Protein AF-A0A7V3MK13-F1 (afdb_monomer_lite)

Sequence (175 aa):
MDERTREELIAENARLRAESVELKEKIGALEAEVEMLRSMLSGGGNGSSAAPLIKPNRRQRREAERRERKKRNQSFGRKRDIPTEEVRHVLERCPDCGRRLSGGWEHSRRQVIEIPRTPARIIEHVLIARRCGVCQKVSPAALYCTSDGRVVCTGQGRTVCTTHGRPMCTTRGRV

Foldseek 3Di:
DDDDDPVNVVVVVVVVVVVVVVVVVVVVVVVVVVVVVCVVVVPPQDQPPDDPPDDRDDDDDDPVVVVPPDDDPDDPDDDDDDDPDDDDDDDQADPVPRHGDDDDDCPDDDDDDDDDPDDDDDDDDDWDWDADPPPRDIDIDDDFDDDPNDGFDDDDPDGDDDDDDDDDDDDDDDD

pLDDT: mean 76.32, std 20.1, range [33.56, 97.12]

Structure (mmCIF, N/CA/C/O backbone):
data_AF-A0A7V3MK13-F1
#
_entry.id   AF-A0A7V3MK13-F1
#
loop_
_atom_site.group_PDB
_atom_site.id
_atom_site.type_symbol
_atom_site.label_atom_id
_atom_site.label_alt_id
_atom_site.label_comp_id
_atom_site.label_asym_id
_atom_site.label_entity_id
_atom_site.label_seq_id
_atom_site.pdbx_PDB_ins_code
_atom_site.Cartn_x
_atom_site.Cartn_y
_atom_site.Cartn_z
_atom_site.occupancy
_atom_site.B_iso_or_equiv
_atom_site.auth_seq_id
_atom_site.auth_comp_id
_atom_site.auth_asym_id
_atom_site.auth_atom_id
_atom_site.pdbx_PDB_model_num
ATOM 1 N N . MET A 1 1 ? -53.036 -29.423 55.725 1.00 46.03 1 MET A N 1
ATOM 2 C CA . MET A 1 1 ? -51.963 -28.548 56.229 1.00 46.03 1 MET A CA 1
ATOM 3 C C . MET A 1 1 ? -51.510 -29.197 57.511 1.00 46.03 1 MET A C 1
ATOM 5 O O . MET A 1 1 ? -52.253 -29.130 58.478 1.00 46.03 1 MET A O 1
ATOM 9 N N . ASP A 1 2 ? -50.417 -29.952 57.473 1.00 58.41 2 ASP A N 1
ATOM 10 C CA . ASP A 1 2 ? -49.980 -30.713 58.642 1.00 58.41 2 ASP A CA 1
ATOM 11 C C . ASP A 1 2 ? -49.573 -29.749 59.759 1.00 58.41 2 ASP A C 1
ATOM 13 O O . ASP A 1 2 ? -48.723 -28.871 59.577 1.00 58.41 2 ASP A O 1
ATOM 17 N N . GLU A 1 3 ? -50.253 -29.871 60.894 1.00 74.62 3 GLU A N 1
ATOM 18 C CA . GLU A 1 3 ? -50.083 -29.006 62.054 1.00 74.62 3 GLU A CA 1
ATOM 19 C C . GLU A 1 3 ? -48.856 -29.493 62.828 1.00 74.62 3 GLU A C 1
ATOM 21 O O . GLU A 1 3 ? -48.926 -30.394 63.661 1.00 74.62 3 GLU A O 1
ATOM 26 N N . ARG A 1 4 ? -47.693 -28.951 62.453 1.00 77.94 4 ARG A N 1
ATOM 27 C CA . ARG A 1 4 ? -46.401 -29.286 63.062 1.00 77.94 4 ARG A CA 1
ATOM 28 C C . ARG A 1 4 ? -46.446 -29.075 64.567 1.00 77.94 4 ARG A C 1
ATOM 30 O O . ARG A 1 4 ? -46.903 -28.034 65.048 1.00 77.94 4 ARG A O 1
ATOM 37 N N . THR A 1 5 ? -45.912 -30.037 65.308 1.00 87.31 5 THR A N 1
ATOM 38 C CA . THR A 1 5 ? -45.854 -29.933 66.764 1.00 87.31 5 THR A CA 1
ATOM 39 C C . THR A 1 5 ? -44.914 -28.797 67.180 1.00 87.31 5 THR A C 1
ATOM 41 O O . THR A 1 5 ? -43.984 -28.409 66.467 1.00 87.31 5 THR A O 1
ATOM 44 N N . ARG A 1 6 ? -45.142 -28.224 68.367 1.00 86.31 6 ARG A N 1
ATOM 45 C CA . ARG A 1 6 ? -44.303 -27.138 68.905 1.00 86.31 6 ARG A CA 1
ATOM 46 C C . ARG A 1 6 ? -42.822 -27.534 68.973 1.00 86.31 6 ARG A C 1
ATOM 48 O O . ARG A 1 6 ? -41.957 -26.688 68.765 1.00 86.31 6 ARG A O 1
ATOM 55 N N . GLU A 1 7 ? -42.541 -28.802 69.247 1.00 86.00 7 GLU A N 1
ATOM 56 C CA . GLU A 1 7 ? -41.186 -29.355 69.318 1.00 86.00 7 GLU A CA 1
ATOM 57 C C . GLU A 1 7 ? -40.533 -29.448 67.934 1.00 86.00 7 GLU A C 1
ATOM 59 O O . GLU A 1 7 ? -39.388 -29.024 67.772 1.00 86.00 7 GLU A O 1
ATOM 64 N N . GLU A 1 8 ? -41.275 -29.879 66.910 1.00 87.06 8 GLU A N 1
ATOM 65 C CA . GLU A 1 8 ? -40.817 -29.867 65.514 1.00 87.06 8 GLU A CA 1
ATOM 66 C C . GLU A 1 8 ? -40.497 -28.450 65.029 1.00 87.06 8 GLU A C 1
ATOM 68 O O . GLU A 1 8 ? -39.481 -28.232 64.370 1.00 87.06 8 GLU A O 1
ATOM 73 N N . LEU A 1 9 ? -41.319 -27.461 65.398 1.00 86.38 9 LEU A N 1
ATOM 74 C CA . LEU A 1 9 ? -41.071 -26.054 65.068 1.00 86.38 9 LEU A CA 1
ATOM 75 C C . LEU A 1 9 ? -39.816 -25.502 65.759 1.00 86.38 9 LEU A C 1
ATOM 77 O O . LEU A 1 9 ? -39.119 -24.663 65.183 1.00 86.38 9 LEU A O 1
ATOM 81 N N . ILE A 1 10 ? -39.510 -25.952 66.978 1.00 91.88 10 ILE A N 1
ATOM 82 C CA . ILE A 1 10 ? -38.289 -25.565 67.700 1.00 91.88 10 ILE A CA 1
ATOM 83 C C . ILE A 1 10 ? -37.058 -26.213 67.054 1.00 91.88 10 ILE A C 1
A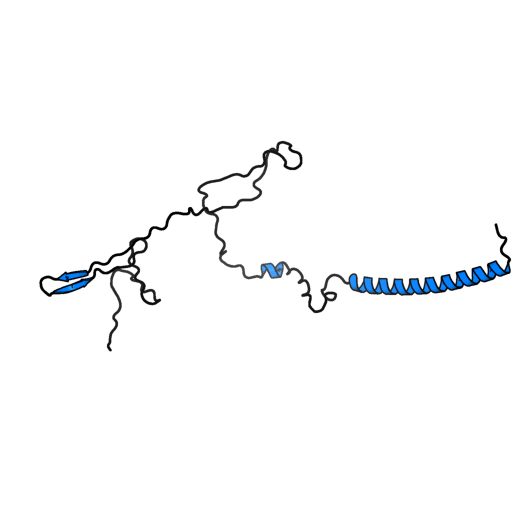TOM 85 O O . ILE A 1 10 ? -36.062 -25.522 66.834 1.00 91.88 10 ILE A O 1
ATOM 89 N N . ALA A 1 11 ? -37.134 -27.498 66.699 1.00 90.81 11 ALA A N 1
ATOM 90 C CA . ALA A 1 11 ? -36.054 -28.212 66.019 1.00 90.81 11 ALA A CA 1
ATOM 91 C C . ALA A 1 11 ? -35.752 -27.615 64.632 1.00 90.81 11 ALA A C 1
ATOM 93 O O . ALA A 1 11 ? -34.593 -27.392 64.282 1.00 90.81 11 ALA A O 1
ATOM 94 N N . GLU A 1 12 ? -36.793 -27.273 63.872 1.00 90.81 12 GLU A N 1
ATOM 95 C CA . GLU A 1 12 ? -36.682 -26.598 62.579 1.00 90.81 12 GLU A CA 1
ATOM 96 C C . GLU A 1 12 ? -36.048 -25.206 62.721 1.00 90.81 12 GLU A C 1
ATOM 98 O O . GLU A 1 12 ? -35.114 -24.870 61.997 1.00 90.81 12 GLU A O 1
ATOM 103 N N . ASN A 1 13 ? -36.487 -24.410 63.704 1.00 92.50 13 ASN A N 1
ATOM 104 C CA . ASN A 1 13 ? -35.884 -23.104 63.977 1.00 92.50 13 ASN A CA 1
ATOM 105 C C . ASN A 1 13 ? -34.411 -23.213 64.383 1.00 92.50 13 ASN A C 1
ATOM 107 O O . ASN A 1 13 ? -33.610 -22.364 63.994 1.00 92.50 13 ASN A O 1
ATOM 111 N N . ALA A 1 14 ? -34.037 -24.234 65.156 1.00 93.56 14 ALA A N 1
ATOM 112 C CA . ALA A 1 14 ? -32.644 -24.471 65.520 1.00 93.56 14 ALA A CA 1
ATOM 113 C C . ALA A 1 14 ? -31.793 -24.804 64.284 1.00 93.56 14 ALA A C 1
ATOM 115 O O . ALA A 1 14 ? -30.716 -24.229 64.117 1.00 93.56 14 ALA A O 1
ATOM 116 N N . ARG A 1 15 ? -32.306 -25.650 63.378 1.00 93.31 15 ARG A N 1
ATOM 117 C CA . ARG A 1 15 ? -31.641 -25.992 62.112 1.00 93.31 15 ARG A CA 1
ATOM 118 C C . ARG A 1 15 ? -31.475 -24.775 61.204 1.00 93.31 15 ARG A C 1
ATOM 120 O O . ARG A 1 15 ? -30.363 -24.487 60.776 1.00 93.31 15 ARG A O 1
ATOM 127 N N . LEU A 1 16 ? -32.553 -24.024 60.973 1.00 93.75 16 LEU A N 1
ATOM 128 C CA . LEU A 1 16 ? -32.535 -22.824 60.130 1.00 93.75 16 LEU A CA 1
ATOM 129 C C . LEU A 1 16 ? -31.598 -21.744 60.680 1.00 93.75 16 LEU A C 1
ATOM 131 O O . LEU A 1 16 ? -30.949 -21.029 59.916 1.00 93.75 16 LEU A O 1
ATOM 135 N N . ARG A 1 17 ? -31.495 -21.620 62.009 1.00 94.56 17 ARG A N 1
ATOM 136 C CA . ARG A 1 17 ? -30.537 -20.708 62.646 1.00 94.56 17 ARG A CA 1
ATOM 137 C C . ARG A 1 17 ? -29.099 -21.170 62.447 1.00 94.56 17 ARG A C 1
ATOM 139 O O . ARG A 1 17 ? -28.270 -20.326 62.133 1.00 94.56 17 ARG A O 1
ATOM 146 N N . ALA A 1 18 ? -28.813 -22.464 62.588 1.00 94.12 18 ALA A N 1
ATOM 147 C CA . ALA A 1 18 ? -27.478 -23.009 62.340 1.00 94.12 18 ALA A CA 1
ATOM 148 C C . ALA A 1 18 ? -27.041 -22.796 60.879 1.00 94.12 18 ALA A C 1
ATOM 150 O O . ALA A 1 18 ? -25.963 -22.261 60.632 1.00 94.12 18 ALA A O 1
ATOM 151 N N . GLU A 1 19 ? -27.921 -23.092 59.922 1.00 93.50 19 GLU A N 1
ATOM 152 C CA . GLU A 1 19 ? -27.681 -22.857 58.493 1.00 93.50 19 GLU A CA 1
ATOM 153 C C . GLU A 1 19 ? -27.498 -21.363 58.180 1.00 93.50 19 GLU A C 1
ATOM 155 O O . GLU A 1 19 ? -26.615 -20.973 57.417 1.00 93.50 19 GLU A O 1
ATOM 160 N N . SER A 1 20 ? -28.271 -20.494 58.838 1.00 94.62 20 SER A N 1
ATOM 161 C CA . SER A 1 20 ? -28.113 -19.042 58.706 1.00 94.62 20 SER A CA 1
ATOM 162 C C . SER A 1 20 ? -26.765 -18.535 59.222 1.00 94.62 20 SER A C 1
ATOM 164 O O . SER A 1 20 ? -26.275 -17.532 58.705 1.00 94.62 20 SER A O 1
ATOM 166 N N . VAL A 1 21 ? -26.173 -19.170 60.241 1.00 96.88 21 VAL A N 1
ATOM 167 C CA . VAL A 1 21 ? -24.821 -18.817 60.707 1.00 96.88 21 VAL A CA 1
ATOM 168 C C . VAL A 1 21 ? -23.791 -19.244 59.666 1.00 96.88 21 VAL A C 1
ATOM 170 O O . VAL A 1 21 ? -23.008 -18.408 59.221 1.00 96.88 21 VAL A O 1
ATOM 173 N N . GLU A 1 22 ? -23.854 -20.490 59.199 1.00 95.88 22 GLU A N 1
ATOM 174 C CA . GLU A 1 22 ? -22.906 -21.030 58.218 1.00 95.88 22 GLU A CA 1
ATOM 175 C C . GLU A 1 22 ? -22.915 -20.237 56.899 1.00 95.88 22 GLU A C 1
ATOM 177 O O . GLU A 1 22 ? -21.867 -19.910 56.337 1.00 95.88 22 GLU A O 1
ATOM 182 N N . LEU A 1 23 ? -24.102 -19.876 56.402 1.00 95.44 23 LEU A N 1
ATOM 183 C CA . LEU A 1 23 ? -24.232 -19.073 55.187 1.00 95.44 23 LEU A CA 1
ATOM 184 C C . LEU A 1 23 ? -23.669 -17.659 55.369 1.00 95.44 23 LEU A C 1
ATOM 186 O O . LEU A 1 23 ? -23.023 -17.144 54.458 1.00 95.44 23 LEU A O 1
ATOM 190 N N . LYS A 1 24 ? -23.865 -17.037 56.538 1.00 96.06 24 LYS A N 1
ATOM 191 C CA . LYS A 1 24 ? -23.308 -15.707 56.831 1.00 96.06 24 LYS A CA 1
ATOM 192 C C . LYS A 1 24 ? -21.784 -15.727 56.918 1.00 96.06 24 LYS A C 1
ATOM 194 O O . LYS A 1 24 ? -21.150 -14.797 56.430 1.00 96.06 24 LYS A O 1
ATOM 199 N N . GLU A 1 25 ? -21.199 -16.783 57.476 1.00 96.56 25 GLU A N 1
ATOM 200 C CA . GLU A 1 25 ? -19.744 -16.964 57.504 1.00 96.56 25 GLU A CA 1
ATOM 201 C C . GLU A 1 25 ? -19.167 -17.113 56.090 1.00 96.56 25 GLU A C 1
ATOM 203 O O . GLU A 1 25 ? -18.199 -16.434 55.742 1.00 96.56 25 GLU A O 1
ATOM 208 N N . LYS A 1 26 ? -19.803 -17.929 55.238 1.00 95.44 26 LYS A N 1
ATOM 209 C CA . LYS A 1 26 ? -19.402 -18.087 53.828 1.00 95.44 26 LYS A CA 1
ATOM 210 C C . LYS A 1 26 ? -19.509 -16.780 53.048 1.00 95.44 26 LYS A C 1
ATOM 212 O O . LYS A 1 26 ? -18.607 -16.463 52.278 1.00 95.44 26 LYS A O 1
ATOM 217 N N . ILE A 1 27 ? -20.585 -16.018 53.253 1.00 97.12 27 ILE A N 1
ATOM 218 C CA . ILE A 1 27 ? -20.764 -14.708 52.614 1.00 97.12 27 ILE A CA 1
ATOM 219 C C . ILE A 1 27 ? -19.649 -13.755 53.047 1.00 97.12 27 ILE A C 1
ATOM 221 O O . ILE A 1 27 ? -19.006 -13.172 52.182 1.00 97.12 27 ILE A O 1
ATOM 225 N N . GLY A 1 28 ? -19.343 -13.664 54.345 1.00 96.62 28 GLY A N 1
ATOM 226 C CA . GLY A 1 28 ? -18.266 -12.798 54.832 1.00 96.62 28 GLY A CA 1
ATOM 227 C C . GLY A 1 28 ? -16.889 -13.163 54.261 1.00 96.62 28 GLY A C 1
ATOM 228 O O . GLY A 1 28 ? -16.119 -12.278 53.888 1.00 96.62 28 GLY A O 1
ATOM 229 N N . ALA A 1 29 ? -16.589 -14.459 54.130 1.00 95.38 29 ALA A N 1
ATOM 230 C CA . ALA A 1 29 ? -15.346 -14.923 53.516 1.00 95.38 29 ALA A CA 1
ATOM 231 C C . ALA A 1 29 ? -15.262 -14.562 52.021 1.00 95.38 29 ALA A C 1
ATOM 233 O O . ALA A 1 29 ? -14.242 -14.043 51.565 1.00 95.38 29 ALA A O 1
ATOM 234 N N . LEU A 1 30 ? -16.344 -14.787 51.269 1.00 94.94 30 LEU A N 1
ATOM 235 C CA . LEU A 1 30 ? -16.411 -14.470 49.841 1.00 94.94 30 LEU A CA 1
ATOM 236 C C . LEU A 1 30 ? -16.382 -12.960 49.582 1.00 94.94 30 LEU A C 1
ATOM 238 O O . LEU A 1 30 ? -15.734 -12.512 48.640 1.00 94.94 30 LEU A O 1
ATOM 242 N N . GLU A 1 31 ? -17.044 -12.160 50.416 1.00 95.50 31 GLU A N 1
ATOM 243 C CA . GLU A 1 31 ? -17.001 -10.699 50.327 1.00 95.50 31 GLU A CA 1
ATOM 244 C C . GLU A 1 31 ? -15.585 -10.166 50.575 1.00 95.50 31 GLU A C 1
ATOM 246 O O . GLU A 1 31 ? -15.123 -9.300 49.829 1.00 95.50 31 GLU A O 1
ATOM 251 N N . ALA A 1 32 ? -14.857 -10.726 51.548 1.00 94.50 32 ALA A N 1
ATOM 252 C CA . ALA A 1 32 ? -13.460 -10.374 51.800 1.00 94.50 32 ALA A CA 1
ATOM 253 C C . ALA A 1 32 ? -12.536 -10.747 50.625 1.00 94.50 32 ALA A C 1
ATOM 255 O O . ALA A 1 32 ? -11.654 -9.968 50.257 1.00 94.50 32 ALA A O 1
ATOM 256 N N . GLU A 1 33 ? -12.745 -11.910 50.003 1.00 92.50 33 GLU A N 1
ATOM 257 C CA . GLU A 1 33 ? -11.995 -12.334 48.816 1.00 92.50 33 GLU A CA 1
ATOM 258 C C . GLU A 1 33 ? -12.290 -11.435 47.609 1.00 92.50 33 GLU A C 1
ATOM 260 O O . GLU A 1 33 ? -11.374 -10.990 46.914 1.00 92.50 33 GLU A O 1
ATOM 265 N N . VAL A 1 34 ? -13.562 -11.100 47.383 1.00 92.12 34 VAL A N 1
ATOM 266 C CA . VAL A 1 34 ? -13.967 -10.184 46.313 1.00 92.12 34 VAL A CA 1
ATOM 267 C C . VAL A 1 34 ? -13.374 -8.797 46.530 1.00 92.12 34 VAL A C 1
ATOM 269 O O . VAL A 1 34 ? -12.903 -8.199 45.563 1.00 92.12 34 VAL A O 1
ATOM 272 N N . GLU A 1 35 ? -13.349 -8.287 47.761 1.00 89.81 35 GLU A N 1
ATOM 273 C CA . GLU A 1 35 ? -12.724 -6.999 48.064 1.00 89.81 35 GLU A CA 1
ATOM 274 C C . GLU A 1 35 ? -11.210 -7.042 47.823 1.00 89.81 35 GLU A C 1
ATOM 276 O O . GLU A 1 35 ? -10.656 -6.155 47.172 1.00 89.81 35 GLU A O 1
ATOM 281 N N . MET A 1 36 ? -10.537 -8.122 48.231 1.00 84.06 36 MET A N 1
ATOM 282 C CA . MET A 1 36 ? -9.117 -8.330 47.948 1.00 84.06 36 MET A CA 1
ATOM 283 C C . MET A 1 36 ? -8.841 -8.344 46.437 1.00 84.06 36 MET A C 1
ATOM 285 O O . MET A 1 36 ? -7.981 -7.602 45.960 1.00 84.06 36 MET A O 1
ATOM 289 N N . LEU A 1 37 ? -9.593 -9.124 45.660 1.00 83.94 37 LEU A N 1
ATOM 290 C CA . LEU A 1 37 ? -9.436 -9.208 44.206 1.00 83.94 37 LEU A CA 1
ATOM 291 C C . LEU A 1 37 ? -9.760 -7.878 43.517 1.00 83.94 37 LEU A C 1
ATOM 293 O O . LEU A 1 37 ? -9.041 -7.450 42.611 1.00 83.94 37 LEU A O 1
ATOM 297 N N . ARG A 1 38 ? -10.808 -7.180 43.965 1.00 82.50 38 ARG A N 1
ATOM 298 C CA . ARG A 1 38 ? -11.152 -5.842 43.468 1.00 82.50 38 ARG A CA 1
ATOM 299 C C . ARG A 1 38 ? -10.070 -4.826 43.798 1.00 82.50 38 ARG A C 1
ATOM 301 O O . ARG A 1 38 ? -9.781 -4.000 42.940 1.00 82.50 38 ARG A O 1
ATOM 308 N N . SER A 1 39 ? -9.431 -4.903 44.964 1.00 75.81 39 SER A N 1
ATOM 309 C CA . SER A 1 39 ? -8.295 -4.045 45.323 1.00 75.81 39 SER A CA 1
ATOM 310 C C . SER A 1 39 ? -7.073 -4.300 44.427 1.00 75.81 39 SER A C 1
ATOM 312 O O . SER A 1 39 ? -6.426 -3.357 43.971 1.00 75.81 39 SER A O 1
ATOM 314 N N . MET A 1 40 ? -6.812 -5.564 44.070 1.00 69.44 40 MET A N 1
ATOM 315 C CA . MET A 1 40 ? -5.747 -5.935 43.131 1.00 69.44 40 MET A CA 1
ATOM 316 C C . MET A 1 40 ? -6.023 -5.451 41.700 1.00 69.44 40 MET A C 1
ATOM 318 O O . MET A 1 40 ? -5.085 -5.154 40.960 1.00 69.44 40 MET A O 1
ATOM 322 N N . LEU A 1 41 ? -7.297 -5.365 41.302 1.00 69.56 41 LEU A N 1
ATOM 323 C CA . LEU A 1 41 ? -7.721 -4.943 39.962 1.00 69.56 41 LEU A CA 1
ATOM 324 C C . LEU A 1 41 ? -7.950 -3.424 39.839 1.00 69.56 41 LEU A C 1
ATOM 326 O O . LEU A 1 41 ? -7.762 -2.869 38.756 1.00 69.56 41 LEU A O 1
ATOM 330 N N . SER A 1 42 ? -8.346 -2.742 40.919 1.00 60.41 42 SER A N 1
ATOM 331 C CA . SER A 1 42 ? -8.626 -1.295 40.946 1.00 60.41 42 SER A CA 1
ATOM 332 C C . SER A 1 42 ? -7.362 -0.435 41.048 1.00 60.41 42 SER A C 1
ATOM 334 O O . SER A 1 42 ? -7.404 0.763 40.752 1.00 60.41 42 SER A O 1
ATOM 336 N N . GLY A 1 43 ? -6.218 -1.047 41.378 1.00 52.66 43 GLY A N 1
ATOM 337 C CA . GLY A 1 43 ? -4.887 -0.469 41.220 1.00 52.66 43 GLY A CA 1
ATOM 338 C C . GLY A 1 43 ? -4.586 -0.174 39.749 1.00 52.66 43 GLY A C 1
ATOM 339 O O . GLY A 1 43 ? -4.025 -0.997 39.030 1.00 52.66 43 GLY A O 1
ATOM 340 N N . GLY A 1 44 ? -4.981 1.015 39.297 1.00 45.56 44 GLY A N 1
ATOM 341 C CA . GLY A 1 44 ? -4.891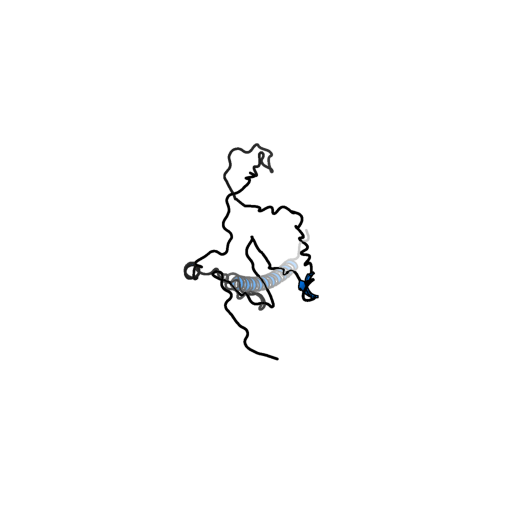 1.462 37.914 1.00 45.56 44 GLY A CA 1
ATOM 342 C C . GLY A 1 44 ? -3.560 1.137 37.230 1.00 45.56 44 GLY A C 1
ATOM 343 O O . GLY A 1 44 ? -2.521 1.724 37.525 1.00 45.56 44 GLY A O 1
ATOM 344 N N . GLY A 1 45 ? -3.632 0.245 36.240 1.00 51.22 45 GLY A N 1
ATOM 345 C CA . GLY A 1 45 ? -2.874 0.330 34.994 1.00 51.22 45 GLY A CA 1
ATOM 346 C C . GLY A 1 45 ? -1.380 0.612 35.125 1.00 51.22 45 GLY A C 1
ATOM 347 O O . GLY A 1 45 ? -0.884 1.514 34.457 1.00 51.22 45 GLY A O 1
ATOM 348 N N . ASN A 1 46 ? -0.663 -0.169 35.933 1.00 45.53 46 ASN A N 1
ATOM 349 C CA . ASN A 1 46 ? 0.800 -0.195 35.946 1.00 45.53 46 ASN A CA 1
ATOM 350 C C . ASN A 1 46 ? 1.342 -1.631 35.991 1.00 45.53 46 ASN A C 1
ATOM 352 O O . ASN A 1 46 ? 2.143 -1.984 36.841 1.00 45.53 46 ASN A O 1
ATOM 356 N N . GLY A 1 47 ? 0.917 -2.456 35.031 1.00 50.59 47 GLY A N 1
ATOM 357 C CA . GLY A 1 47 ? 1.703 -3.586 34.521 1.00 50.59 47 GLY A CA 1
ATOM 358 C C . GLY A 1 47 ? 2.175 -4.666 35.504 1.00 50.59 47 GLY A C 1
ATOM 359 O O . GLY A 1 47 ? 3.064 -5.415 35.116 1.00 50.59 47 GLY A O 1
ATOM 360 N N . SER A 1 48 ? 1.629 -4.776 36.718 1.00 50.41 48 SER A N 1
ATOM 361 C CA . SER A 1 48 ? 2.036 -5.815 37.679 1.00 50.41 48 SER A CA 1
ATOM 362 C C . SER A 1 48 ? 1.132 -7.051 37.680 1.00 50.41 48 SER A C 1
ATOM 364 O O . SER A 1 48 ? 1.537 -8.084 38.196 1.00 50.41 48 SER A O 1
ATOM 366 N N . SER A 1 49 ? -0.051 -6.988 37.064 1.00 52.56 49 SER A N 1
ATOM 367 C CA . SER A 1 49 ? -0.975 -8.132 36.931 1.00 52.56 49 SER A CA 1
ATOM 368 C C . SER A 1 49 ? -0.733 -8.961 35.663 1.00 52.56 49 SER A C 1
ATOM 370 O O . SER A 1 49 ? -1.458 -9.913 35.385 1.00 52.56 49 SER A O 1
ATOM 372 N N . ALA A 1 50 ? 0.245 -8.575 34.844 1.00 55.28 50 ALA A N 1
ATOM 373 C CA . ALA A 1 50 ? 0.580 -9.298 33.630 1.00 55.28 50 ALA A CA 1
ATOM 374 C C . ALA A 1 50 ? 1.506 -10.466 34.004 1.00 55.28 50 ALA A C 1
ATOM 376 O O . ALA A 1 50 ? 2.516 -10.251 34.671 1.00 55.28 50 ALA A O 1
ATOM 377 N N . ALA A 1 51 ? 1.157 -11.693 33.598 1.00 60.06 51 ALA A N 1
ATOM 378 C CA . ALA A 1 51 ? 1.996 -12.879 33.790 1.00 60.06 51 ALA A CA 1
ATOM 379 C C . ALA A 1 51 ? 3.463 -12.576 33.411 1.00 60.06 51 ALA A C 1
ATOM 381 O O . ALA A 1 51 ? 3.679 -11.785 32.492 1.00 60.06 51 ALA A O 1
ATOM 382 N N . PRO A 1 52 ? 4.474 -13.204 34.040 1.00 62.28 52 PRO A N 1
ATOM 383 C CA . PRO A 1 52 ? 5.888 -12.820 33.901 1.00 62.28 52 PRO A CA 1
ATOM 384 C C . PRO A 1 52 ? 6.437 -12.802 32.457 1.00 62.28 52 PRO A C 1
ATOM 386 O O . PRO A 1 52 ? 7.487 -12.214 32.210 1.00 62.28 52 PRO A O 1
ATOM 389 N N . LEU A 1 53 ? 5.730 -13.400 31.488 1.00 67.25 53 LEU A N 1
ATOM 390 C CA . LEU A 1 53 ? 6.063 -13.369 30.057 1.00 67.25 53 LEU A CA 1
ATOM 391 C C . LEU A 1 53 ? 5.404 -12.228 29.257 1.00 67.25 53 LEU A C 1
ATOM 393 O O . LEU A 1 53 ? 5.748 -12.013 28.094 1.00 67.25 53 LEU A O 1
ATOM 397 N N . ILE A 1 54 ? 4.452 -11.496 29.832 1.00 64.06 54 ILE A N 1
ATOM 398 C CA . ILE A 1 54 ? 3.715 -10.444 29.134 1.00 64.06 54 ILE A CA 1
ATOM 399 C C . ILE A 1 54 ? 4.446 -9.123 29.339 1.00 64.06 54 ILE A C 1
ATOM 401 O O . ILE A 1 54 ? 4.519 -8.570 30.435 1.00 64.06 54 ILE A O 1
ATOM 405 N N . LYS A 1 55 ? 4.976 -8.589 28.240 1.00 63.50 55 LYS A N 1
ATOM 406 C CA . LYS A 1 55 ? 5.653 -7.295 28.239 1.00 63.50 55 LYS A CA 1
ATOM 407 C C . LYS A 1 55 ? 4.664 -6.219 28.708 1.00 63.50 55 LYS A C 1
ATOM 409 O O . LYS A 1 55 ? 3.615 -6.068 28.076 1.00 63.50 55 LYS A O 1
ATOM 414 N N . PRO A 1 56 ? 4.969 -5.463 29.778 1.00 63.84 56 PRO A N 1
ATOM 415 C CA . PRO A 1 56 ? 4.040 -4.473 30.294 1.00 63.84 56 PRO A CA 1
ATOM 416 C C . PRO A 1 56 ? 3.749 -3.434 29.215 1.00 63.84 56 PRO A C 1
ATOM 418 O O . PRO A 1 56 ? 4.644 -3.005 28.474 1.00 63.84 56 PRO A O 1
ATOM 421 N N . ASN A 1 57 ? 2.483 -3.034 29.131 1.00 62.78 57 ASN A N 1
ATOM 422 C CA . ASN A 1 57 ? 2.049 -2.018 28.190 1.00 62.78 57 ASN A CA 1
ATOM 423 C C . ASN A 1 57 ? 2.788 -0.708 28.507 1.00 62.78 57 ASN A C 1
ATOM 425 O O . ASN A 1 57 ? 2.604 -0.113 29.571 1.00 62.78 57 ASN A O 1
ATOM 429 N N . ARG A 1 58 ? 3.688 -0.277 27.617 1.00 62.94 58 ARG A N 1
ATOM 430 C CA . ARG A 1 58 ? 4.444 0.960 27.829 1.00 62.94 58 ARG A CA 1
ATOM 431 C C . ARG A 1 58 ? 3.480 2.137 27.761 1.00 62.94 58 ARG A C 1
ATOM 433 O O . ARG A 1 58 ? 2.803 2.327 26.752 1.00 62.94 58 ARG A O 1
ATOM 440 N N . ARG A 1 59 ? 3.482 2.969 28.808 1.00 65.12 59 ARG A N 1
ATOM 441 C CA . ARG A 1 59 ? 2.791 4.265 28.803 1.00 65.12 59 ARG A CA 1
ATOM 442 C C . ARG A 1 59 ? 3.193 5.034 27.545 1.00 65.12 59 ARG A C 1
ATOM 444 O O . ARG A 1 59 ? 4.376 5.085 27.195 1.00 65.12 59 ARG A O 1
ATOM 451 N N . GLN A 1 60 ? 2.212 5.620 26.860 1.00 60.94 60 GLN A N 1
ATOM 452 C CA . GLN A 1 60 ? 2.501 6.459 25.704 1.00 60.94 60 GLN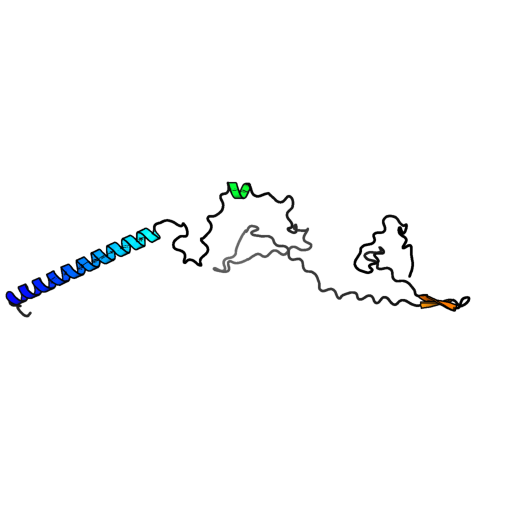 A CA 1
ATOM 453 C C . GLN A 1 60 ? 3.473 7.564 26.125 1.00 60.94 60 GLN A C 1
ATOM 455 O O . GLN A 1 60 ? 3.260 8.248 27.126 1.00 60.94 60 GLN A O 1
ATOM 460 N N . ARG A 1 61 ? 4.563 7.708 25.367 1.00 66.12 61 ARG A N 1
ATOM 461 C CA . ARG A 1 61 ? 5.625 8.673 25.659 1.00 66.12 61 ARG A CA 1
ATOM 462 C C . ARG A 1 61 ? 5.038 10.081 25.814 1.00 66.12 61 ARG A C 1
ATOM 464 O O . ARG A 1 61 ? 4.166 10.457 25.030 1.00 66.12 61 ARG A O 1
ATOM 471 N N . ARG A 1 62 ? 5.507 10.864 26.791 1.00 72.75 62 ARG A N 1
ATOM 472 C CA . ARG A 1 62 ? 5.031 12.244 26.991 1.00 72.75 62 ARG A CA 1
ATOM 473 C C . ARG A 1 62 ? 5.266 13.073 25.728 1.00 72.75 62 ARG A C 1
ATOM 475 O O . ARG A 1 62 ? 6.210 12.835 24.975 1.00 72.75 62 ARG A O 1
ATOM 482 N N . GLU A 1 63 ? 4.407 14.057 25.483 1.00 67.19 63 GLU A N 1
ATOM 483 C CA . GLU A 1 63 ? 4.497 14.875 24.271 1.00 67.19 63 GLU A CA 1
ATOM 484 C C . GLU A 1 63 ? 5.825 15.644 24.183 1.00 67.19 63 GLU A C 1
ATOM 486 O O . GLU A 1 63 ? 6.420 15.706 23.108 1.00 67.19 63 GLU A O 1
ATOM 491 N N . ALA A 1 64 ? 6.342 16.117 25.322 1.00 66.50 64 ALA A N 1
ATOM 492 C CA . ALA A 1 64 ? 7.664 16.736 25.431 1.00 66.50 64 ALA A CA 1
ATOM 493 C C . ALA A 1 64 ? 8.784 15.805 24.930 1.00 66.50 64 ALA A C 1
ATOM 495 O O . ALA A 1 64 ? 9.548 16.173 24.043 1.00 66.50 64 ALA A O 1
ATOM 496 N N . GLU A 1 65 ? 8.800 14.552 25.388 1.00 75.00 65 GLU A N 1
ATOM 497 C CA . GLU A 1 65 ? 9.771 13.542 24.951 1.00 75.00 65 GLU A CA 1
ATOM 498 C C . GLU A 1 65 ? 9.609 13.142 23.470 1.00 75.00 65 GLU A C 1
ATOM 500 O O . GLU A 1 65 ? 10.557 12.680 22.830 1.00 75.00 65 GLU A O 1
ATOM 505 N N . ARG A 1 66 ? 8.406 13.262 22.892 1.00 73.50 66 ARG A N 1
ATOM 506 C CA . ARG A 1 66 ? 8.208 13.080 21.441 1.00 73.50 66 ARG A CA 1
ATOM 507 C C . ARG A 1 66 ? 8.764 14.258 20.648 1.00 73.50 66 ARG A C 1
ATOM 509 O O . ARG A 1 66 ? 9.355 14.032 19.593 1.00 73.50 66 ARG A O 1
ATOM 516 N N . ARG A 1 67 ? 8.589 15.485 21.148 1.00 70.50 67 ARG A N 1
ATOM 517 C CA . ARG A 1 67 ? 9.107 16.717 20.531 1.00 70.50 67 ARG A CA 1
ATOM 518 C C . ARG A 1 67 ? 10.633 16.795 20.588 1.00 70.50 67 ARG A C 1
ATOM 520 O O . ARG A 1 67 ? 11.232 17.271 19.630 1.00 70.50 67 ARG A O 1
ATOM 527 N N . GLU A 1 68 ? 11.241 16.272 21.651 1.00 79.88 68 GLU A N 1
ATOM 528 C CA . GLU A 1 68 ? 12.698 16.194 21.838 1.00 79.88 68 GLU A CA 1
ATOM 529 C C . GLU A 1 68 ? 13.382 15.207 20.874 1.00 79.88 68 GLU A C 1
ATOM 531 O O . GLU A 1 68 ? 14.591 15.255 20.648 1.00 79.88 68 GLU A O 1
ATOM 536 N N . ARG A 1 69 ? 12.620 14.305 20.239 1.00 76.81 69 ARG A N 1
ATOM 537 C CA . ARG A 1 69 ? 13.185 13.401 19.237 1.00 76.81 69 ARG A CA 1
ATOM 538 C C . ARG A 1 69 ? 13.768 14.216 18.082 1.00 76.81 69 ARG A C 1
ATOM 540 O O . ARG A 1 69 ? 13.055 14.975 17.427 1.00 76.81 69 ARG A O 1
ATOM 547 N N . LYS A 1 70 ? 15.046 13.968 17.772 1.00 78.56 70 LYS A N 1
ATOM 548 C CA . LYS A 1 70 ? 15.744 14.559 16.623 1.00 78.56 70 LYS A CA 1
ATOM 549 C C . LYS A 1 70 ? 14.898 14.406 15.357 1.00 78.56 70 LYS A C 1
ATOM 551 O O . LYS A 1 70 ? 14.705 13.293 14.853 1.00 78.56 70 LYS A O 1
ATOM 556 N N . LYS A 1 71 ? 14.374 15.527 14.857 1.00 76.69 71 LYS A N 1
ATOM 557 C CA . LYS A 1 71 ? 13.659 15.569 13.581 1.00 76.69 71 LYS A CA 1
ATOM 558 C C . LYS A 1 71 ? 14.662 15.253 12.476 1.00 76.69 71 LYS A C 1
ATOM 560 O O . LYS A 1 71 ? 15.791 15.737 12.490 1.00 76.69 71 LYS A O 1
ATOM 565 N N . ARG A 1 72 ? 14.279 14.383 11.544 1.00 78.06 72 ARG A N 1
ATOM 566 C CA . ARG A 1 72 ? 15.110 14.100 10.369 1.00 78.06 72 ARG A CA 1
ATOM 567 C C . ARG A 1 72 ? 15.035 15.311 9.440 1.00 78.06 72 ARG A C 1
ATOM 569 O O . ARG A 1 72 ? 13.936 15.800 9.198 1.00 78.06 72 ARG A O 1
ATOM 576 N N . ASN A 1 73 ? 16.172 15.748 8.901 1.00 78.50 73 ASN A N 1
ATOM 577 C CA . ASN A 1 73 ? 16.223 16.888 7.972 1.00 78.50 73 ASN A CA 1
ATOM 578 C C . ASN A 1 73 ? 15.504 16.601 6.649 1.00 78.50 73 ASN A C 1
ATOM 580 O O . ASN A 1 73 ? 15.035 17.519 5.987 1.00 78.50 73 ASN A O 1
ATOM 584 N N . GLN A 1 74 ? 15.400 15.325 6.274 1.00 79.50 74 GLN A N 1
ATOM 585 C CA . GLN A 1 74 ? 14.715 14.898 5.066 1.00 79.50 74 GLN A CA 1
ATOM 586 C C . GLN A 1 74 ? 13.805 13.705 5.342 1.00 79.50 74 GLN A C 1
ATOM 588 O O . GLN A 1 74 ? 14.150 12.776 6.081 1.00 79.50 74 GLN A O 1
ATOM 593 N N . SER A 1 75 ? 12.622 13.755 4.737 1.00 77.56 75 SER A N 1
ATOM 594 C CA . SER A 1 75 ? 11.745 12.600 4.617 1.00 77.56 75 SER A CA 1
ATOM 595 C C . SER A 1 75 ? 12.244 11.746 3.456 1.00 77.56 75 SER A C 1
ATOM 597 O O . SER A 1 75 ? 12.395 12.250 2.349 1.00 77.56 75 SER A O 1
ATOM 599 N N . PHE A 1 76 ? 12.481 10.458 3.705 1.00 81.06 76 PHE A N 1
ATOM 600 C CA . PHE A 1 76 ? 12.798 9.476 2.659 1.00 81.06 76 PHE A CA 1
ATOM 601 C C . PHE A 1 76 ? 11.540 8.966 1.933 1.00 81.06 76 PHE A C 1
ATOM 603 O O . PHE A 1 76 ? 11.612 8.028 1.147 1.00 81.06 76 PHE A O 1
ATOM 610 N N . GLY A 1 77 ? 10.371 9.549 2.219 1.00 84.62 77 GLY A N 1
ATOM 611 C CA . GLY A 1 77 ? 9.148 9.246 1.489 1.00 84.62 77 GLY A CA 1
ATOM 612 C C . GLY A 1 77 ? 9.175 9.853 0.089 1.00 84.62 77 GLY A C 1
ATOM 613 O O . GLY A 1 77 ? 9.615 10.989 -0.097 1.00 84.62 77 GLY A O 1
ATOM 614 N N . ARG A 1 78 ? 8.652 9.114 -0.891 1.00 86.56 78 ARG A N 1
ATOM 615 C CA . ARG A 1 78 ? 8.402 9.649 -2.231 1.00 86.5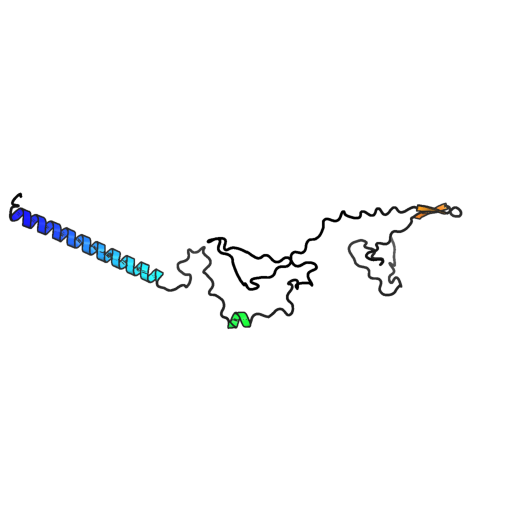6 78 ARG A CA 1
ATOM 616 C C . ARG A 1 78 ? 7.411 10.820 -2.146 1.00 86.56 78 ARG A C 1
ATOM 618 O O . ARG A 1 78 ? 6.360 10.709 -1.513 1.00 86.56 78 ARG A O 1
ATOM 625 N N . LYS A 1 79 ? 7.737 11.931 -2.811 1.00 88.19 79 LYS A N 1
ATOM 626 C CA . LYS A 1 79 ? 6.799 13.038 -3.041 1.00 88.19 79 LYS A CA 1
ATOM 627 C C . LYS A 1 79 ? 5.821 12.655 -4.154 1.00 88.19 79 LYS A C 1
ATOM 629 O O . LYS A 1 79 ? 6.159 11.869 -5.031 1.00 88.19 79 LYS A O 1
ATOM 634 N N . ARG A 1 80 ? 4.598 13.181 -4.097 1.00 90.62 80 ARG A N 1
ATOM 635 C CA . ARG A 1 80 ? 3.619 12.985 -5.173 1.00 90.62 80 ARG A CA 1
ATOM 636 C C . ARG A 1 80 ? 4.074 13.748 -6.417 1.00 90.62 80 ARG A C 1
ATOM 638 O O . ARG A 1 80 ? 4.457 14.909 -6.294 1.00 90.62 80 ARG A O 1
ATOM 645 N N . ASP A 1 81 ? 4.007 13.087 -7.566 1.00 92.62 81 ASP A N 1
ATOM 646 C CA . ASP A 1 81 ? 4.356 13.668 -8.869 1.00 92.62 81 ASP A CA 1
ATOM 647 C C . ASP A 1 81 ? 3.134 14.338 -9.515 1.00 92.62 81 ASP A C 1
ATOM 649 O O . ASP A 1 81 ? 2.019 14.248 -8.991 1.00 92.62 81 ASP A O 1
ATOM 653 N N . ILE A 1 82 ? 3.322 15.002 -10.655 1.00 93.88 82 ILE A N 1
ATOM 654 C CA . ILE A 1 82 ? 2.210 15.498 -11.476 1.00 93.88 82 ILE A CA 1
ATOM 655 C C . ILE A 1 82 ? 1.524 14.277 -12.120 1.00 93.88 82 ILE A C 1
ATOM 657 O O . ILE A 1 82 ? 2.208 13.508 -12.797 1.00 93.88 82 ILE A O 1
ATOM 661 N N . PRO A 1 83 ? 0.218 14.036 -11.885 1.00 94.81 83 PRO A N 1
ATOM 662 C CA . PRO A 1 83 ? -0.470 12.878 -12.448 1.00 94.81 83 PRO A CA 1
ATOM 663 C C . PRO A 1 83 ? -0.628 13.021 -13.966 1.00 94.81 83 PRO A C 1
ATOM 665 O O . PRO A 1 83 ? -0.976 14.094 -14.454 1.00 94.81 83 PRO A O 1
ATOM 668 N N . THR A 1 84 ? -0.404 11.930 -14.699 1.00 95.25 84 THR A N 1
ATOM 669 C CA . THR A 1 84 ? -0.680 11.845 -16.143 1.00 95.25 84 THR A CA 1
ATOM 670 C C . THR A 1 84 ? -2.170 11.674 -16.439 1.00 95.25 84 THR A C 1
ATOM 672 O O . THR A 1 84 ? -2.642 12.134 -17.470 1.00 95.25 84 THR A O 1
ATOM 675 N N . GLU A 1 85 ? -2.910 11.048 -15.522 1.00 94.69 85 GLU A N 1
ATOM 676 C CA . GLU A 1 85 ? -4.356 10.822 -15.588 1.00 94.69 85 GLU A CA 1
ATOM 677 C C . GLU A 1 85 ? -4.955 10.920 -14.172 1.00 94.69 85 GLU A C 1
ATOM 679 O O . GLU A 1 85 ? -4.308 10.538 -13.191 1.00 94.69 85 GLU A O 1
ATOM 684 N N . GLU A 1 86 ? -6.182 11.440 -14.046 1.00 95.06 86 GLU A N 1
ATOM 685 C CA . GLU A 1 86 ? -6.922 11.498 -12.778 1.00 95.06 86 GLU A CA 1
ATOM 686 C C . GLU A 1 86 ? -8.250 10.740 -12.891 1.00 95.06 86 GLU A C 1
ATOM 688 O O . GLU A 1 86 ? -9.150 11.146 -13.621 1.00 95.06 86 GLU A O 1
ATOM 693 N N . VAL A 1 87 ? -8.394 9.674 -12.098 1.00 95.44 87 VAL A N 1
ATOM 694 C CA . VAL A 1 87 ? -9.644 8.915 -11.965 1.00 95.44 87 VAL A CA 1
ATOM 695 C C . VAL A 1 87 ? -10.303 9.257 -10.631 1.00 95.44 87 VAL A C 1
ATOM 697 O O . VAL A 1 87 ? -9.706 9.083 -9.565 1.00 95.44 87 VAL A O 1
ATOM 700 N N . ARG A 1 88 ? -11.551 9.736 -10.675 1.00 94.12 88 ARG A N 1
ATOM 701 C CA . ARG A 1 88 ? -12.338 10.074 -9.481 1.00 94.12 88 ARG A CA 1
ATOM 702 C C . ARG A 1 88 ? -13.309 8.951 -9.144 1.00 94.12 88 ARG A C 1
ATOM 704 O O . ARG A 1 88 ? -14.202 8.639 -9.924 1.00 94.12 88 ARG A O 1
ATOM 711 N N . HIS A 1 89 ? -13.159 8.380 -7.954 1.00 94.75 89 HIS A N 1
ATOM 712 C CA . HIS A 1 89 ? -14.090 7.386 -7.427 1.00 94.75 89 HIS A CA 1
ATOM 713 C C . HIS A 1 89 ? -15.177 8.088 -6.606 1.00 94.75 89 HIS A C 1
ATOM 715 O O . HIS A 1 89 ? -14.911 8.552 -5.498 1.00 94.75 89 HIS A O 1
ATOM 721 N N . VAL A 1 90 ? -16.389 8.174 -7.157 1.00 94.12 90 VAL A N 1
ATOM 722 C CA . VAL A 1 90 ? -17.566 8.756 -6.495 1.00 94.12 90 VAL A CA 1
ATOM 723 C C . VAL A 1 90 ? -18.678 7.718 -6.386 1.00 94.12 90 VAL A C 1
ATOM 725 O O . VAL A 1 90 ? -18.842 6.881 -7.270 1.00 94.12 90 VAL A O 1
ATOM 728 N N . LEU A 1 91 ? -19.439 7.770 -5.293 1.00 94.44 91 LEU A N 1
ATOM 729 C CA . LEU A 1 91 ? -20.646 6.967 -5.124 1.00 94.44 91 LEU A CA 1
ATOM 730 C C . LEU A 1 91 ? -21.862 7.823 -5.473 1.00 94.44 91 LEU A C 1
ATOM 732 O O . LEU A 1 91 ? -22.055 8.890 -4.896 1.00 94.44 91 LEU A O 1
ATOM 736 N N . GLU A 1 92 ? -22.701 7.351 -6.394 1.00 93.25 92 GLU A N 1
ATOM 737 C CA . GLU A 1 92 ? -23.929 8.066 -6.768 1.00 93.25 92 GLU A CA 1
ATOM 738 C C . GLU A 1 92 ? -25.086 7.813 -5.796 1.00 93.25 92 GLU A C 1
ATOM 740 O O . GLU A 1 92 ? -25.999 8.631 -5.661 1.00 93.25 92 GLU A O 1
ATOM 745 N N . ARG A 1 93 ? -25.070 6.657 -5.129 1.00 95.62 93 ARG A N 1
ATOM 746 C CA . ARG A 1 93 ? -26.121 6.200 -4.219 1.00 95.62 93 ARG A CA 1
ATOM 747 C C . ARG A 1 93 ? -25.510 5.670 -2.936 1.00 95.62 93 ARG A C 1
ATOM 749 O O . ARG A 1 93 ? -24.425 5.094 -2.951 1.00 95.62 93 ARG A O 1
ATOM 756 N N . CYS A 1 94 ? -26.229 5.862 -1.838 1.00 94.00 94 CYS A N 1
ATOM 757 C CA . CYS A 1 94 ? -25.857 5.295 -0.553 1.00 94.00 94 CYS A CA 1
ATOM 758 C C . CYS A 1 94 ? -25.940 3.759 -0.629 1.00 94.00 94 CYS A C 1
ATOM 760 O O . CYS A 1 94 ? -26.996 3.258 -1.024 1.00 94.00 94 CYS A O 1
ATOM 762 N N . PRO A 1 95 ? -24.880 3.012 -0.270 1.00 94.56 95 PRO A N 1
ATOM 763 C CA . PRO A 1 95 ? -24.902 1.550 -0.315 1.00 94.56 95 PRO A CA 1
ATOM 764 C C . PRO A 1 95 ? -25.904 0.939 0.676 1.00 94.56 95 PRO A C 1
ATOM 766 O O . PRO A 1 95 ? -26.411 -0.145 0.415 1.00 94.56 95 PRO A O 1
ATOM 769 N N . ASP A 1 96 ? -26.235 1.644 1.762 1.00 95.88 96 ASP A N 1
ATOM 770 C CA . ASP A 1 96 ? -27.128 1.128 2.805 1.00 95.88 96 ASP A CA 1
ATOM 771 C C . ASP A 1 96 ? -28.614 1.371 2.500 1.00 95.88 96 ASP A C 1
ATOM 773 O O . ASP A 1 96 ? -29.452 0.503 2.721 1.00 95.88 96 ASP A O 1
ATOM 777 N N . CYS A 1 97 ? -28.967 2.556 1.988 1.00 94.56 97 CYS A N 1
ATOM 778 C CA . CYS A 1 97 ? -30.370 2.950 1.787 1.00 94.56 97 CYS A CA 1
ATOM 779 C C . CYS A 1 97 ? -30.747 3.271 0.332 1.00 94.56 97 CYS A C 1
ATOM 781 O O . CYS A 1 97 ? -31.892 3.618 0.053 1.00 94.56 97 CYS A O 1
ATOM 783 N N . GLY A 1 98 ? -29.799 3.225 -0.609 1.00 93.19 98 GLY A N 1
ATOM 784 C CA . GLY A 1 98 ? -30.031 3.444 -2.045 1.00 93.19 98 GLY A CA 1
ATOM 785 C C . GLY A 1 98 ? -30.362 4.885 -2.462 1.00 93.19 98 GLY A C 1
ATOM 786 O O . GLY A 1 98 ? -30.496 5.176 -3.660 1.00 93.19 98 GLY A O 1
ATOM 787 N N . ARG A 1 99 ? -30.482 5.813 -1.502 1.00 95.44 99 ARG A N 1
ATOM 788 C CA . ARG A 1 99 ? -30.774 7.229 -1.764 1.00 95.44 99 ARG A CA 1
ATOM 789 C C . ARG A 1 99 ? -29.657 7.871 -2.584 1.00 95.44 99 ARG A C 1
ATOM 791 O O . ARG A 1 99 ? -28.481 7.593 -2.352 1.00 95.44 99 ARG A O 1
ATOM 798 N N . ARG A 1 100 ? -30.022 8.751 -3.523 1.00 95.69 100 ARG A N 1
ATOM 799 C CA . ARG A 1 100 ? -29.055 9.503 -4.334 1.00 95.69 100 ARG A CA 1
ATOM 800 C C . ARG A 1 100 ? -28.251 10.451 -3.442 1.00 95.69 100 ARG A C 1
ATOM 802 O O . ARG A 1 100 ? -28.839 11.210 -2.671 1.00 95.69 100 ARG A O 1
ATOM 809 N N . LEU A 1 101 ? -26.929 10.373 -3.545 1.00 94.31 101 LEU A N 1
ATOM 810 C CA . LEU A 1 101 ? -26.002 11.226 -2.811 1.00 94.31 101 LEU A CA 1
ATOM 811 C C . LEU A 1 101 ? -25.805 12.547 -3.565 1.00 94.31 101 LEU A C 1
ATOM 813 O O . LEU A 1 101 ? -25.839 12.588 -4.795 1.00 94.31 101 LEU A O 1
ATOM 817 N N . SER A 1 102 ? -25.618 13.634 -2.821 1.00 92.81 102 SER A N 1
ATOM 818 C CA . SER A 1 102 ? -25.366 14.974 -3.359 1.00 92.81 102 SER A CA 1
ATOM 819 C C . SER A 1 102 ? -24.250 15.650 -2.570 1.00 92.81 102 SER A C 1
ATOM 821 O O . SER A 1 102 ? -24.236 15.569 -1.342 1.00 92.81 102 SER A O 1
ATOM 823 N N . GLY A 1 103 ? -23.352 16.350 -3.263 1.00 89.94 103 GLY A N 1
ATOM 824 C CA . GLY A 1 103 ? -22.174 16.969 -2.652 1.00 89.94 103 GLY A CA 1
ATOM 825 C C . GLY A 1 103 ? -21.041 15.970 -2.392 1.00 89.94 103 GLY A C 1
ATOM 826 O O . GLY A 1 103 ? -20.954 14.933 -3.046 1.00 89.94 103 GLY A O 1
ATOM 827 N N . GLY A 1 104 ? -20.156 16.311 -1.454 1.00 89.25 104 GLY A N 1
ATOM 828 C CA . GLY A 1 104 ? -18.992 15.509 -1.070 1.00 89.25 104 GLY A CA 1
ATOM 829 C C . GLY A 1 104 ? -17.741 16.364 -0.857 1.00 89.25 104 GLY A C 1
ATOM 830 O O . GLY A 1 104 ? -17.696 17.527 -1.254 1.00 89.25 104 GLY A O 1
ATOM 831 N N . TRP A 1 105 ? -16.723 15.781 -0.226 1.00 93.25 105 TRP A N 1
ATOM 832 C CA . TRP A 1 105 ? -15.392 16.375 -0.090 1.00 93.25 105 TRP A CA 1
ATOM 833 C C . TRP A 1 105 ? -14.319 15.348 -0.450 1.00 93.25 105 TRP A C 1
ATOM 835 O O . TRP A 1 105 ? -14.560 14.139 -0.454 1.00 93.25 105 TRP A O 1
ATOM 845 N N . GLU A 1 106 ? -13.114 15.826 -0.748 1.00 94.75 106 GLU A N 1
ATOM 846 C CA . GLU A 1 106 ? -11.970 14.951 -0.988 1.00 94.75 106 GLU A CA 1
ATOM 847 C C . GLU A 1 106 ? -11.530 14.302 0.333 1.00 94.75 106 GLU A C 1
ATOM 849 O O . GLU A 1 106 ? -10.876 14.925 1.167 1.00 94.75 106 GLU A O 1
ATOM 854 N N . HIS A 1 107 ? -11.916 13.041 0.542 1.00 96.38 107 HIS A N 1
ATOM 855 C CA . HIS A 1 107 ? -11.553 12.300 1.752 1.00 96.38 107 HIS A CA 1
ATOM 856 C C . HIS A 1 107 ? -10.085 11.841 1.741 1.00 96.38 107 HIS A C 1
ATOM 858 O O . HIS A 1 107 ? -9.414 11.863 2.771 1.00 96.38 107 HIS A O 1
ATOM 864 N N . SER A 1 108 ? -9.568 11.398 0.588 1.00 94.00 108 SER A N 1
ATOM 865 C CA . SER A 1 108 ? -8.184 10.932 0.453 1.00 94.00 108 SER A CA 1
ATOM 866 C C . SER A 1 108 ? -7.720 10.920 -1.003 1.00 94.00 108 SER A C 1
ATOM 868 O O . SER A 1 108 ? -8.514 10.681 -1.913 1.00 94.00 108 SER A O 1
ATOM 870 N N . ARG A 1 109 ? -6.409 11.100 -1.210 1.00 93.94 109 ARG A N 1
ATOM 871 C CA . ARG A 1 109 ? -5.755 11.063 -2.526 1.00 93.94 109 ARG A CA 1
ATOM 872 C C . ARG A 1 109 ? -4.591 10.085 -2.528 1.00 93.94 109 ARG A C 1
ATOM 874 O O . ARG A 1 109 ? -3.651 10.234 -1.742 1.00 93.94 109 ARG A O 1
ATOM 881 N N . ARG A 1 110 ? -4.597 9.144 -3.471 1.00 93.88 110 ARG A N 1
ATOM 882 C CA . ARG A 1 110 ? -3.505 8.190 -3.717 1.00 93.88 110 ARG A CA 1
ATOM 883 C C . ARG A 1 110 ? -3.078 8.238 -5.181 1.00 93.88 110 ARG A C 1
ATOM 885 O O . ARG A 1 110 ? -3.897 8.529 -6.042 1.00 93.88 110 ARG A O 1
ATOM 892 N N . GLN A 1 111 ? -1.806 7.959 -5.447 1.00 95.50 111 GLN A N 1
ATOM 893 C CA . GLN A 1 111 ? -1.282 7.794 -6.803 1.00 95.50 111 GLN A CA 1
ATOM 894 C C . GLN A 1 111 ? -0.938 6.326 -7.014 1.00 95.50 111 GLN A C 1
ATOM 896 O O . GLN A 1 111 ? -0.253 5.737 -6.176 1.00 95.50 111 GLN A O 1
ATOM 901 N N . VAL A 1 112 ? -1.407 5.763 -8.121 1.00 93.88 112 VAL A N 1
ATOM 902 C CA . VAL A 1 112 ? -1.002 4.442 -8.600 1.00 93.88 112 VAL A CA 1
ATOM 903 C C . VAL A 1 112 ? -0.069 4.679 -9.780 1.00 93.88 112 VAL A C 1
ATOM 905 O O . VAL A 1 112 ? -0.428 5.404 -10.701 1.00 93.88 112 VAL A O 1
ATOM 908 N N . ILE A 1 113 ? 1.146 4.135 -9.714 1.00 92.31 113 ILE A N 1
ATOM 909 C CA . ILE A 1 113 ? 2.096 4.185 -10.828 1.00 92.31 113 ILE A CA 1
ATOM 910 C C . ILE A 1 113 ? 1.961 2.864 -11.565 1.00 92.31 113 ILE A C 1
ATOM 912 O O . ILE A 1 113 ? 2.443 1.835 -11.089 1.00 92.31 113 ILE A O 1
ATOM 916 N N . GLU A 1 114 ? 1.282 2.890 -12.702 1.00 91.19 114 GLU A N 1
ATOM 917 C CA . GLU A 1 114 ? 1.240 1.745 -13.595 1.00 91.19 114 GLU A CA 1
ATOM 918 C C . GLU A 1 114 ? 2.507 1.741 -14.453 1.00 91.19 114 GLU A C 1
ATOM 920 O O . GLU A 1 114 ? 2.747 2.651 -15.244 1.00 91.19 114 GLU A O 1
ATOM 925 N N . ILE A 1 115 ? 3.357 0.733 -14.252 1.00 89.81 115 ILE A N 1
ATOM 926 C CA . ILE A 1 115 ? 4.522 0.499 -15.104 1.00 89.81 115 ILE A CA 1
ATOM 927 C C . ILE A 1 115 ? 4.072 -0.501 -16.171 1.00 89.81 115 ILE A C 1
ATOM 929 O O . ILE A 1 115 ? 3.859 -1.671 -15.829 1.00 89.81 115 ILE A O 1
ATOM 933 N N . PRO A 1 116 ? 3.894 -0.077 -17.437 1.00 88.94 116 PRO A N 1
ATOM 934 C CA . PRO A 1 116 ? 3.454 -0.988 -18.478 1.00 88.94 116 PRO A CA 1
ATOM 935 C C . PRO A 1 116 ? 4.481 -2.107 -18.647 1.00 88.94 116 PRO A C 1
ATOM 937 O O . PRO A 1 116 ? 5.695 -1.890 -18.577 1.00 88.94 116 PRO A O 1
ATOM 940 N N . ARG A 1 117 ? 3.993 -3.327 -18.884 1.00 88.31 117 ARG A N 1
ATOM 941 C CA . ARG A 1 117 ? 4.846 -4.473 -19.211 1.00 88.31 117 ARG A CA 1
ATOM 942 C C . ARG A 1 117 ? 5.329 -4.349 -20.654 1.00 88.31 117 ARG A C 1
ATOM 944 O O . ARG A 1 117 ? 4.801 -4.997 -21.550 1.00 88.31 117 ARG A O 1
ATOM 951 N N . THR A 1 118 ? 6.317 -3.495 -20.878 1.00 91.38 118 THR A N 1
ATOM 952 C CA . THR A 1 118 ? 6.976 -3.375 -22.179 1.00 91.38 118 THR A CA 1
ATOM 953 C C . THR A 1 118 ? 7.923 -4.563 -22.372 1.00 91.38 118 THR A C 1
ATOM 955 O O . THR A 1 118 ? 8.667 -4.888 -21.440 1.00 91.38 118 THR A O 1
ATOM 958 N N . PRO A 1 119 ? 7.929 -5.236 -23.539 1.00 89.62 119 PRO A N 1
ATOM 959 C CA . PRO A 1 119 ? 8.897 -6.292 -23.806 1.00 89.62 119 PRO A CA 1
ATOM 960 C C . PRO A 1 119 ? 10.323 -5.751 -23.666 1.00 89.62 119 PRO A C 1
ATOM 962 O O . PRO A 1 119 ? 10.627 -4.632 -24.089 1.00 89.62 119 PRO A O 1
ATOM 965 N N . ALA A 1 120 ? 11.204 -6.546 -23.061 1.00 87.50 120 ALA A N 1
ATOM 966 C CA . ALA A 1 120 ? 12.596 -6.158 -22.907 1.00 87.50 120 ALA A CA 1
ATOM 967 C C . ALA A 1 120 ? 13.263 -6.054 -24.284 1.00 87.50 120 ALA A C 1
ATOM 969 O O . ALA A 1 120 ? 13.194 -6.977 -25.097 1.00 87.50 120 ALA A O 1
ATOM 970 N N . ARG A 1 121 ? 13.953 -4.938 -24.536 1.00 86.94 121 ARG A N 1
ATOM 971 C CA . ARG A 1 121 ? 14.832 -4.818 -25.698 1.00 86.94 121 ARG A CA 1
ATOM 972 C C . ARG A 1 121 ? 16.123 -5.577 -25.406 1.00 86.94 121 ARG A C 1
ATOM 974 O O . ARG A 1 121 ? 16.967 -5.096 -24.656 1.00 86.94 121 ARG A O 1
ATOM 981 N N . ILE A 1 122 ? 16.270 -6.749 -26.011 1.00 87.38 122 ILE A N 1
ATOM 982 C CA . ILE A 1 122 ? 17.497 -7.544 -25.941 1.00 87.38 122 ILE A CA 1
ATOM 983 C C . ILE A 1 122 ? 18.395 -7.104 -27.100 1.00 87.38 122 ILE A C 1
ATOM 985 O O . ILE A 1 122 ? 18.010 -7.223 -28.261 1.00 87.38 122 ILE A O 1
ATOM 989 N N . ILE A 1 123 ? 19.566 -6.546 -26.789 1.00 84.12 123 ILE A N 1
ATOM 990 C CA . ILE A 1 123 ? 20.568 -6.154 -27.788 1.00 84.12 123 ILE A CA 1
ATOM 991 C C . ILE A 1 123 ? 21.736 -7.126 -27.666 1.00 84.12 123 ILE A C 1
ATOM 993 O O . ILE A 1 123 ? 22.474 -7.095 -26.682 1.00 84.12 123 ILE A O 1
ATOM 997 N N . GLU A 1 124 ? 21.896 -7.995 -28.661 1.00 84.12 124 GLU A N 1
ATOM 998 C CA . GLU A 1 124 ? 23.078 -8.842 -28.772 1.00 84.12 124 GLU A CA 1
ATOM 999 C C . GLU A 1 124 ? 24.219 -8.041 -29.403 1.00 84.12 124 GLU A C 1
ATOM 1001 O O . GLU A 1 124 ? 24.096 -7.485 -30.496 1.00 84.12 124 GLU A O 1
ATOM 1006 N N . HIS A 1 125 ? 25.343 -7.964 -28.699 1.00 81.62 125 HIS A N 1
ATOM 1007 C CA . HIS A 1 125 ? 26.526 -7.266 -29.176 1.00 81.62 125 HIS A CA 1
ATOM 1008 C C . HIS A 1 125 ? 27.527 -8.268 -29.749 1.00 81.62 125 HIS A C 1
ATOM 1010 O O . HIS A 1 125 ? 28.305 -8.876 -29.015 1.00 81.62 125 HIS A O 1
ATOM 1016 N N . VAL A 1 126 ? 27.526 -8.415 -31.074 1.00 85.31 126 VAL A N 1
ATOM 1017 C CA . VAL A 1 126 ? 28.461 -9.294 -31.787 1.00 85.31 126 VAL A CA 1
ATOM 1018 C C . VAL A 1 126 ? 29.721 -8.517 -32.169 1.00 85.31 126 VAL A C 1
ATOM 1020 O O . VAL A 1 126 ? 29.674 -7.568 -32.953 1.00 85.31 126 VAL A O 1
ATOM 1023 N N . LEU A 1 127 ? 30.867 -8.929 -31.626 1.00 86.88 127 LEU A N 1
ATOM 1024 C CA . LEU A 1 127 ? 32.169 -8.342 -31.941 1.00 86.88 127 LEU A CA 1
ATOM 1025 C C . LEU A 1 127 ? 32.832 -9.106 -33.084 1.00 86.88 127 LEU A C 1
ATOM 1027 O O . LEU A 1 127 ? 33.152 -10.286 -32.961 1.00 86.88 127 LEU A O 1
ATOM 1031 N N . ILE A 1 128 ? 33.071 -8.418 -34.198 1.00 89.00 128 ILE A N 1
ATOM 1032 C CA . ILE A 1 128 ? 33.712 -9.015 -35.370 1.00 89.00 128 ILE A CA 1
ATOM 1033 C C . ILE A 1 128 ? 35.218 -8.782 -35.287 1.00 89.00 128 ILE A C 1
ATOM 1035 O O . ILE A 1 128 ? 35.678 -7.641 -35.228 1.00 89.00 128 ILE A O 1
ATOM 1039 N N . ALA A 1 129 ? 35.992 -9.863 -35.333 1.00 90.00 129 ALA A N 1
ATOM 1040 C CA . ALA A 1 129 ? 37.435 -9.787 -35.505 1.00 90.00 129 ALA A CA 1
ATOM 1041 C C . ALA A 1 129 ? 37.818 -9.792 -36.983 1.00 90.00 129 ALA A C 1
ATOM 1043 O O . ALA A 1 129 ? 37.264 -10.540 -37.788 1.00 90.00 129 ALA A O 1
ATOM 1044 N N . ARG A 1 130 ? 38.778 -8.940 -37.349 1.00 90.94 130 ARG A N 1
ATOM 1045 C CA . ARG A 1 130 ? 39.299 -8.833 -38.716 1.00 90.94 130 ARG A CA 1
ATOM 1046 C C . ARG A 1 130 ? 40.795 -9.103 -38.717 1.00 90.94 130 ARG A C 1
ATOM 1048 O O . ARG A 1 130 ? 41.498 -8.730 -37.782 1.00 90.94 130 ARG A O 1
ATOM 1055 N N . ARG A 1 131 ? 41.285 -9.738 -39.781 1.00 95.62 131 ARG A N 1
ATOM 1056 C CA . ARG A 1 131 ? 42.717 -9.966 -39.992 1.00 95.62 131 ARG A CA 1
ATOM 1057 C C . ARG A 1 131 ? 43.290 -8.894 -40.917 1.00 95.62 131 ARG A C 1
ATOM 1059 O O . ARG A 1 131 ? 42.713 -8.615 -41.963 1.00 95.62 131 ARG A O 1
ATOM 1066 N N . CYS A 1 132 ? 44.423 -8.309 -40.542 1.00 91.12 132 CYS A N 1
ATOM 1067 C CA . CYS A 1 132 ? 45.155 -7.367 -41.382 1.00 91.12 132 CYS A CA 1
ATOM 1068 C C . CYS A 1 132 ? 45.841 -8.104 -42.543 1.00 91.12 132 CYS A C 1
ATOM 1070 O O . CYS A 1 132 ? 46.618 -9.022 -42.301 1.00 91.12 132 CYS A O 1
ATOM 1072 N N . GLY A 1 133 ? 45.610 -7.683 -43.790 1.00 91.69 133 GLY A N 1
ATOM 1073 C CA . GLY A 1 133 ? 46.218 -8.318 -44.969 1.00 91.69 133 GLY A CA 1
ATOM 1074 C C . GLY A 1 133 ? 47.736 -8.129 -45.091 1.00 91.69 133 GLY A C 1
ATOM 1075 O O . GLY A 1 133 ? 48.390 -8.917 -45.762 1.00 91.69 133 GLY A O 1
ATOM 1076 N N . VAL A 1 134 ? 48.301 -7.121 -44.417 1.00 92.81 134 VAL A N 1
ATOM 1077 C CA . VAL A 1 134 ? 49.733 -6.779 -44.500 1.00 92.81 134 VAL A CA 1
ATOM 1078 C C . VAL A 1 134 ? 50.543 -7.487 -43.414 1.00 92.81 134 VAL A C 1
ATOM 1080 O O . VAL A 1 134 ? 51.518 -8.164 -43.708 1.00 92.81 134 VAL A O 1
ATOM 1083 N N . CYS A 1 135 ? 50.132 -7.364 -42.149 1.00 93.44 135 CYS A N 1
ATOM 1084 C CA . CYS A 1 135 ? 50.867 -7.936 -41.014 1.00 93.44 135 CYS A CA 1
ATOM 1085 C C . CYS A 1 135 ? 50.244 -9.221 -40.444 1.00 93.44 135 CYS A C 1
ATOM 1087 O O . CYS A 1 135 ? 50.721 -9.725 -39.432 1.00 93.44 135 CYS A O 1
ATOM 1089 N N . GLN A 1 136 ? 49.152 -9.721 -41.040 1.00 91.50 136 GLN A N 1
ATOM 1090 C CA . GLN A 1 136 ? 48.415 -10.936 -40.645 1.00 91.50 136 GLN A CA 1
ATOM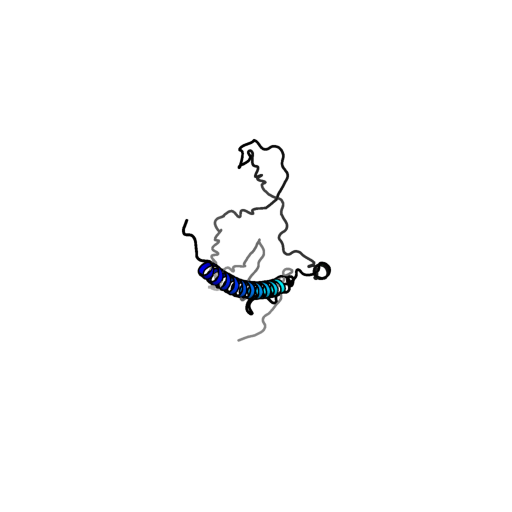 1091 C C . GLN A 1 136 ? 47.873 -10.951 -39.201 1.00 91.50 136 GLN A C 1
ATOM 1093 O O . GLN A 1 136 ? 47.287 -11.942 -38.764 1.00 91.50 136 GLN A O 1
ATOM 1098 N N . LYS A 1 137 ? 47.988 -9.843 -38.459 1.00 93.12 137 LYS A N 1
ATOM 1099 C CA . LYS A 1 137 ? 47.460 -9.713 -37.097 1.00 93.12 137 LYS A CA 1
ATOM 1100 C C . LYS A 1 137 ? 45.931 -9.672 -37.106 1.00 93.12 137 LYS A C 1
ATOM 1102 O O . LYS A 1 137 ? 45.330 -8.983 -37.931 1.00 93.12 137 LYS A O 1
ATOM 1107 N N . VAL A 1 138 ? 45.310 -10.392 -36.174 1.00 90.69 138 VAL A N 1
ATOM 1108 C CA . VAL A 1 138 ? 43.861 -10.364 -35.943 1.00 90.69 138 VAL A CA 1
ATOM 1109 C C . VAL A 1 138 ? 43.541 -9.320 -34.879 1.00 90.69 138 VAL A C 1
ATOM 1111 O O . VAL A 1 138 ? 44.095 -9.365 -33.783 1.00 90.69 138 VAL A O 1
ATOM 1114 N N . SER A 1 139 ? 42.633 -8.405 -35.205 1.00 84.88 139 SER A N 1
ATOM 1115 C CA . SER A 1 139 ? 42.165 -7.348 -34.313 1.00 84.88 139 SER A CA 1
ATOM 1116 C C . SER A 1 139 ? 40.649 -7.479 -34.119 1.00 84.88 139 SER A C 1
ATOM 1118 O O . SER A 1 139 ? 39.903 -7.308 -35.091 1.00 84.88 139 SER A O 1
ATOM 1120 N N . PRO A 1 140 ? 40.170 -7.813 -32.907 1.00 82.50 140 PRO A N 1
ATOM 1121 C CA . PRO A 1 140 ? 38.748 -7.788 -32.585 1.00 82.50 140 PRO A CA 1
ATOM 1122 C C . PRO A 1 140 ? 38.224 -6.354 -32.479 1.00 82.50 140 PRO A C 1
ATOM 1124 O O . PRO A 1 140 ? 38.934 -5.455 -32.025 1.00 82.50 140 PRO A O 1
ATOM 1127 N N . ALA A 1 141 ? 36.962 -6.146 -32.860 1.00 81.56 141 ALA A N 1
ATOM 1128 C CA . ALA A 1 141 ? 36.227 -4.960 -32.439 1.00 81.56 141 ALA A CA 1
ATOM 1129 C C . ALA A 1 141 ? 36.103 -4.944 -30.905 1.00 81.56 141 ALA A C 1
ATOM 1131 O O . ALA A 1 141 ? 35.932 -5.993 -30.284 1.00 81.56 141 ALA A O 1
ATOM 1132 N N . ALA A 1 142 ? 36.182 -3.762 -30.296 1.00 76.12 142 ALA A N 1
ATOM 1133 C CA . ALA A 1 142 ? 36.016 -3.596 -28.857 1.00 76.12 142 ALA A CA 1
ATOM 1134 C C . ALA A 1 142 ? 34.601 -3.101 -28.540 1.00 76.12 142 ALA A C 1
ATOM 1136 O O . ALA A 1 142 ? 34.117 -2.161 -29.173 1.00 76.12 142 ALA A O 1
ATOM 1137 N N . LEU A 1 143 ? 33.959 -3.705 -27.537 1.00 65.12 143 LEU A N 1
ATOM 1138 C CA . LEU A 1 143 ? 32.744 -3.151 -26.954 1.00 65.12 143 LEU A CA 1
ATOM 1139 C C . LEU A 1 143 ? 33.119 -2.138 -25.878 1.00 65.12 143 LEU A C 1
ATOM 1141 O O . LEU A 1 143 ? 33.940 -2.424 -25.008 1.00 65.12 143 LEU A O 1
ATOM 1145 N N . TYR A 1 144 ? 32.466 -0.987 -25.900 1.00 62.66 144 TYR A N 1
ATOM 1146 C CA . TYR A 1 144 ? 32.463 -0.066 -24.782 1.00 62.66 144 TYR A CA 1
ATOM 1147 C C . TYR A 1 144 ? 31.028 0.002 -24.262 1.00 62.66 144 TYR A C 1
ATOM 1149 O O . TYR A 1 144 ? 30.089 0.194 -25.032 1.00 62.66 144 TYR A O 1
ATOM 1157 N N . CYS A 1 145 ? 30.825 -0.253 -22.972 1.00 52.44 145 CYS A N 1
ATOM 1158 C CA . CYS A 1 145 ? 29.482 -0.219 -22.403 1.00 52.44 145 CYS A CA 1
ATOM 1159 C C . CYS A 1 145 ? 28.953 1.210 -22.533 1.00 52.44 145 CYS A C 1
ATOM 1161 O O . CYS A 1 145 ? 29.620 2.119 -22.059 1.00 52.44 145 CYS A O 1
ATOM 1163 N N . THR A 1 146 ? 27.793 1.436 -23.148 1.00 52.22 146 THR A N 1
ATOM 1164 C CA . THR A 1 146 ? 27.144 2.752 -23.111 1.00 52.22 146 THR A CA 1
ATOM 1165 C C . THR A 1 146 ? 25.827 2.701 -22.376 1.00 52.22 146 THR A C 1
ATOM 1167 O O . THR A 1 146 ? 24.915 2.021 -22.839 1.00 52.22 146 THR A O 1
ATOM 1170 N N . SER A 1 147 ? 25.690 3.472 -21.301 1.00 48.38 147 SER A N 1
ATOM 1171 C CA . SER A 1 147 ? 24.379 3.909 -20.821 1.00 48.38 147 SER A CA 1
ATOM 1172 C C . SER A 1 147 ? 24.140 5.334 -21.328 1.00 48.38 147 SER A C 1
ATOM 1174 O O . SER A 1 147 ? 24.999 6.203 -21.179 1.00 48.38 147 SER A O 1
ATOM 1176 N N . ASP A 1 148 ? 23.014 5.559 -22.011 1.00 49.12 148 ASP A N 1
ATOM 1177 C CA . ASP A 1 148 ? 22.586 6.871 -22.529 1.00 49.12 148 ASP A CA 1
ATOM 1178 C C . ASP A 1 148 ? 23.639 7.616 -23.378 1.00 49.12 148 ASP A C 1
ATOM 1180 O O . ASP A 1 148 ? 23.844 8.823 -23.249 1.00 49.12 148 ASP A O 1
ATOM 1184 N N . GLY A 1 149 ? 24.356 6.888 -24.242 1.00 46.69 149 GLY A N 1
ATOM 1185 C CA . GLY A 1 149 ? 25.363 7.463 -25.145 1.00 46.69 149 GLY A CA 1
ATOM 1186 C C . GLY A 1 149 ? 26.705 7.822 -24.491 1.00 46.69 149 GLY A C 1
ATOM 1187 O O . GLY A 1 149 ? 27.549 8.433 -25.144 1.00 46.69 149 GLY A O 1
ATOM 1188 N N . ARG A 1 150 ? 26.947 7.434 -23.229 1.00 44.41 150 ARG A N 1
ATOM 1189 C CA . ARG A 1 150 ? 28.240 7.615 -22.542 1.00 44.41 150 ARG A CA 1
ATOM 1190 C C . ARG A 1 150 ? 28.910 6.289 -22.234 1.00 44.41 150 ARG A C 1
ATOM 1192 O O . ARG A 1 150 ? 28.256 5.387 -21.732 1.00 44.41 150 ARG A O 1
ATOM 1199 N N . VAL A 1 151 ? 30.217 6.198 -22.489 1.00 49.25 151 VAL A N 1
ATOM 1200 C CA . VAL A 1 151 ? 31.036 5.013 -22.197 1.00 49.25 151 VAL A CA 1
ATOM 1201 C C . VAL A 1 151 ? 31.180 4.806 -20.683 1.00 49.25 151 VAL A C 1
ATOM 1203 O O . VAL A 1 151 ? 31.750 5.655 -20.005 1.00 49.25 151 VAL A O 1
ATOM 1206 N N . VAL A 1 152 ? 30.714 3.677 -20.153 1.00 51.56 152 VAL A N 1
ATOM 1207 C CA . VAL A 1 152 ? 30.812 3.265 -18.747 1.00 51.56 152 VAL A CA 1
ATOM 1208 C C . VAL A 1 152 ? 31.318 1.821 -18.667 1.00 51.56 152 VAL A C 1
ATOM 1210 O O . VAL A 1 152 ? 30.562 0.897 -18.389 1.00 51.56 152 VAL A O 1
ATOM 1213 N N . CYS A 1 153 ? 32.600 1.587 -18.949 1.00 47.41 153 CYS A N 1
ATOM 1214 C CA . CYS A 1 153 ? 33.184 0.249 -18.811 1.00 47.41 153 CYS A CA 1
ATOM 1215 C C . CYS A 1 153 ? 33.191 -0.203 -17.339 1.00 47.41 153 CYS A C 1
ATOM 1217 O O . CYS A 1 153 ? 33.703 0.509 -16.474 1.00 47.41 153 CYS A O 1
ATOM 1219 N N . THR A 1 154 ? 32.694 -1.410 -17.060 1.00 43.41 154 THR A N 1
ATOM 1220 C CA . THR A 1 154 ? 32.846 -2.086 -15.765 1.00 43.41 154 THR A CA 1
ATOM 1221 C C . THR A 1 154 ? 33.665 -3.365 -15.930 1.00 43.41 154 THR A C 1
ATOM 1223 O O . THR A 1 154 ? 33.330 -4.252 -16.708 1.00 43.41 154 THR A O 1
ATOM 1226 N N . GLY A 1 155 ? 34.756 -3.465 -15.171 1.00 35.72 155 GLY A N 1
ATOM 1227 C CA . GLY A 1 155 ? 35.529 -4.690 -14.982 1.00 35.72 155 GLY A CA 1
ATOM 1228 C C . GLY A 1 155 ? 35.890 -4.832 -13.503 1.00 35.72 155 GLY A C 1
ATOM 1229 O O . GLY A 1 155 ? 36.463 -3.916 -12.925 1.00 35.72 155 GLY A O 1
ATOM 1230 N N . GLN A 1 156 ? 35.510 -5.960 -12.891 1.00 41.88 156 GLN A N 1
ATOM 1231 C CA . GLN A 1 156 ? 35.857 -6.377 -11.518 1.00 41.88 156 GLN A CA 1
ATOM 1232 C C . GLN A 1 156 ? 35.561 -5.361 -10.390 1.00 41.88 156 GLN A C 1
ATOM 1234 O O . GLN A 1 156 ? 36.425 -5.024 -9.583 1.00 41.88 156 GLN A O 1
ATOM 1239 N N . GLY A 1 157 ? 34.313 -4.896 -10.282 1.00 43.78 157 GLY A N 1
ATOM 1240 C CA . GLY A 1 157 ? 33.806 -4.316 -9.028 1.00 43.78 157 GLY A CA 1
ATOM 1241 C C . GLY A 1 157 ? 34.401 -2.969 -8.589 1.00 43.78 157 GLY A C 1
ATOM 1242 O O . GLY A 1 157 ? 34.246 -2.605 -7.424 1.00 43.78 157 GLY A O 1
ATOM 1243 N N . ARG A 1 158 ? 35.052 -2.201 -9.476 1.00 40.56 158 ARG A N 1
ATOM 1244 C CA . ARG A 1 158 ? 35.458 -0.812 -9.193 1.00 40.56 158 ARG A CA 1
ATOM 1245 C C . ARG A 1 158 ? 35.071 0.141 -10.323 1.00 40.56 158 ARG A C 1
ATOM 1247 O O . ARG A 1 158 ? 35.349 -0.116 -11.490 1.00 40.56 158 ARG A O 1
ATOM 1254 N N . THR A 1 159 ? 34.450 1.258 -9.948 1.00 43.00 159 THR A N 1
ATOM 1255 C CA . THR A 1 159 ? 34.125 2.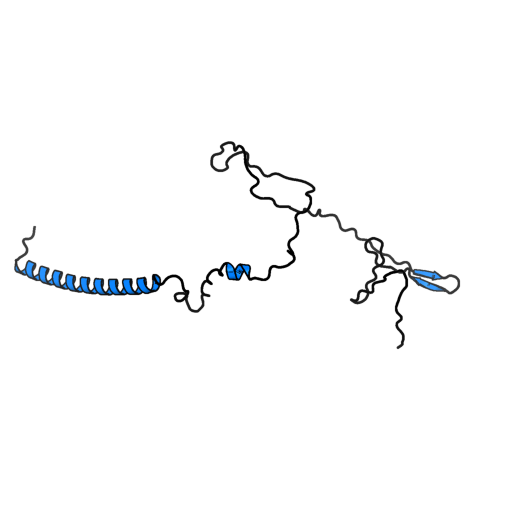386 -10.829 1.00 43.00 159 THR A CA 1
ATOM 1256 C C . THR A 1 159 ? 35.406 3.144 -11.175 1.00 43.00 159 THR A C 1
ATOM 1258 O O . THR A 1 159 ? 36.036 3.708 -10.283 1.00 43.00 159 THR A O 1
ATOM 1261 N N . VAL A 1 160 ? 35.792 3.193 -12.452 1.00 43.12 160 VAL A N 1
ATOM 1262 C CA . VAL A 1 160 ? 36.828 4.124 -12.930 1.00 43.12 160 VAL A CA 1
ATOM 1263 C C . VAL A 1 160 ? 36.131 5.207 -13.743 1.00 43.12 160 VAL A C 1
ATOM 1265 O O . VAL A 1 160 ? 35.696 4.986 -14.869 1.00 43.12 160 VAL A O 1
ATOM 1268 N N . CYS A 1 161 ? 35.962 6.374 -13.130 1.00 38.19 161 CYS A N 1
ATOM 1269 C CA . CYS A 1 161 ? 35.379 7.544 -13.771 1.00 38.19 161 CYS A CA 1
ATOM 1270 C C . CYS A 1 161 ? 36.401 8.184 -14.722 1.00 38.19 161 CYS A C 1
ATOM 1272 O O . CYS A 1 161 ? 37.520 8.478 -14.308 1.00 38.19 161 CYS A O 1
ATOM 1274 N N . THR A 1 162 ? 36.008 8.504 -15.955 1.00 42.22 162 THR A N 1
ATOM 1275 C CA . THR A 1 162 ? 36.676 9.548 -16.745 1.00 42.22 162 THR A CA 1
ATOM 1276 C C . THR A 1 162 ? 35.929 10.862 -16.563 1.00 42.22 162 THR A C 1
ATOM 1278 O O . THR A 1 162 ? 34.811 11.012 -17.054 1.00 42.22 162 THR A O 1
ATOM 1281 N N . THR A 1 163 ? 36.548 11.839 -15.913 1.00 35.50 163 THR A N 1
ATOM 1282 C CA . THR A 1 163 ? 36.195 13.253 -16.075 1.00 35.50 163 THR A CA 1
ATOM 1283 C C . THR A 1 163 ? 37.170 13.875 -17.080 1.00 35.50 163 THR A C 1
ATOM 1285 O O . THR A 1 163 ? 38.381 13.789 -16.915 1.00 35.50 163 THR A O 1
ATOM 1288 N N . HIS A 1 164 ? 36.634 14.480 -18.146 1.00 37.81 164 HIS A N 1
ATOM 1289 C CA . HIS A 1 164 ? 37.355 15.280 -19.155 1.00 37.81 164 HIS A CA 1
ATOM 1290 C C . HIS A 1 164 ? 38.387 14.575 -20.061 1.00 37.81 164 HIS A C 1
ATOM 1292 O O . HIS A 1 164 ? 39.505 15.053 -20.229 1.00 37.81 164 HIS A O 1
ATOM 1298 N N . GLY A 1 165 ? 37.998 13.493 -20.746 1.00 41.66 165 GLY A N 1
ATOM 1299 C CA . GLY A 1 165 ? 38.604 13.150 -22.047 1.00 41.66 165 GLY A CA 1
ATOM 1300 C C . GLY A 1 165 ? 40.106 12.818 -22.075 1.00 41.66 165 GLY A C 1
ATOM 1301 O O . GLY A 1 165 ? 40.699 12.835 -23.150 1.00 41.66 165 GLY A O 1
ATOM 1302 N N . ARG A 1 166 ? 40.736 12.486 -20.941 1.00 39.28 166 ARG A N 1
ATOM 1303 C CA . ARG A 1 166 ? 42.085 11.900 -20.903 1.00 39.28 166 ARG A CA 1
ATOM 1304 C C . ARG A 1 166 ? 42.120 10.681 -19.976 1.00 39.28 166 ARG A C 1
ATOM 1306 O O . ARG A 1 166 ? 41.700 10.800 -18.826 1.00 39.28 166 ARG A O 1
ATOM 1313 N N . PRO A 1 167 ? 42.625 9.519 -20.434 1.00 41.91 167 PRO A N 1
ATOM 1314 C CA . PRO A 1 167 ? 42.822 8.369 -19.563 1.00 41.91 167 PRO A CA 1
ATOM 1315 C C . PRO A 1 167 ? 43.981 8.643 -18.590 1.00 41.91 167 PRO A C 1
ATOM 1317 O O . PRO A 1 167 ? 45.136 8.735 -19.001 1.00 41.91 167 PRO A O 1
ATOM 1320 N N . MET A 1 168 ? 43.676 8.759 -17.294 1.00 36.47 168 MET A N 1
ATOM 1321 C CA . MET A 1 168 ? 44.658 8.729 -16.204 1.00 36.47 168 MET A CA 1
ATOM 1322 C C . MET A 1 168 ? 44.516 7.409 -15.436 1.00 36.47 168 MET A C 1
ATOM 1324 O O . MET A 1 168 ? 43.688 7.292 -14.541 1.00 36.47 168 MET A O 1
ATOM 1328 N N . CYS A 1 169 ? 45.280 6.388 -15.827 1.00 39.09 169 CYS A N 1
ATOM 1329 C CA . CYS A 1 169 ? 46.374 5.855 -15.007 1.00 39.09 169 CYS A CA 1
ATOM 1330 C C . CYS A 1 169 ? 46.910 4.522 -15.537 1.00 39.09 169 CYS A C 1
ATOM 1332 O O . CYS A 1 169 ? 46.192 3.611 -15.938 1.00 39.09 169 CYS A O 1
ATOM 1334 N N . THR A 1 170 ? 48.233 4.470 -15.483 1.00 48.59 170 THR A N 1
ATOM 1335 C CA . THR A 1 170 ? 49.154 3.385 -15.782 1.00 48.59 170 THR A CA 1
ATOM 1336 C C . THR A 1 170 ? 49.067 2.260 -14.755 1.00 48.59 170 THR A C 1
ATOM 1338 O O . THR A 1 170 ? 49.116 2.533 -13.557 1.00 48.59 170 THR A O 1
ATOM 1341 N N . THR A 1 171 ? 49.137 1.005 -15.191 1.00 33.56 171 THR A N 1
ATOM 1342 C CA . THR A 1 171 ? 49.759 -0.049 -14.379 1.00 33.56 171 THR A CA 1
ATOM 1343 C C . THR A 1 171 ? 51.196 -0.235 -14.854 1.00 33.56 171 THR A C 1
ATOM 1345 O O . THR A 1 171 ? 51.457 -0.836 -15.894 1.00 33.56 171 THR A O 1
ATOM 1348 N N . ARG A 1 172 ? 52.144 0.322 -14.091 1.00 41.94 172 ARG A N 1
ATOM 1349 C CA . ARG A 1 172 ? 53.537 -0.140 -14.088 1.00 41.94 172 ARG A CA 1
ATOM 1350 C C . ARG A 1 172 ? 53.559 -1.585 -13.554 1.00 41.94 172 ARG A C 1
ATOM 1352 O O . ARG A 1 172 ? 53.100 -1.795 -12.440 1.00 41.94 172 ARG A O 1
ATOM 1359 N N . GLY A 1 173 ? 54.163 -2.514 -14.304 1.00 37.91 173 GLY A N 1
ATOM 1360 C CA . GLY A 1 173 ? 54.942 -3.637 -13.746 1.00 37.91 173 GLY A CA 1
ATOM 1361 C C . GLY A 1 173 ? 54.310 -5.039 -13.634 1.00 37.91 173 GLY A C 1
ATOM 1362 O O . GLY A 1 173 ? 53.651 -5.330 -12.649 1.00 37.91 173 GLY A O 1
ATOM 1363 N N . ARG A 1 174 ? 54.635 -5.887 -14.628 1.00 33.59 174 ARG A N 1
ATOM 1364 C CA . ARG A 1 174 ? 55.237 -7.252 -14.591 1.00 33.59 174 ARG A CA 1
ATOM 1365 C C . ARG A 1 174 ? 54.721 -8.323 -13.592 1.00 33.59 174 ARG A C 1
ATOM 1367 O O . ARG A 1 174 ? 54.965 -8.197 -12.398 1.00 33.59 174 ARG A O 1
ATOM 1374 N N . VAL A 1 175 ? 54.216 -9.450 -14.122 1.00 34.88 175 VAL A N 1
ATOM 1375 C CA . VAL A 1 175 ? 54.923 -10.758 -14.214 1.00 34.88 175 VAL A CA 1
ATOM 1376 C C . VAL A 1 175 ? 54.687 -11.296 -15.619 1.00 34.88 175 VAL A C 1
ATOM 1378 O O . VAL A 1 175 ? 53.519 -11.228 -16.058 1.00 34.88 175 VAL A O 1
#

Secondary structure (DSSP, 8-state):
-----HHHHHHHHHHHHHHHHHHHHHHHHHHHHHHHHHHHHHS-S-SSSS-TTS---PPPPPHHHHHTS---SS--SPPP---S-------SB-TTT-PBP----------------PPP-----PPPEEE-TTT--EEEPPP--EETTEE----TT------SS----------

Radius of gyration: 44.5 Å; chains: 1; bounding box: 107×48×114 Å

=== Feature glossary ===
The record interleaves many kinds of information about one protein. Here is each kind framed as the question it answers.

Q: What known structures does this most resemble?
A: Structural nearest neighbors (via Foldseek easy-search vs the PDB). Reported per hit: target PDB id, E-value, and alignment TM-score. A TM-score above ~0.5 is the conventional threshold for 'same fold'.

Q: Where is each backbone atom in 3D?
A: The mmCIF table is the protein's shape written out atom by atom. For each backbone N, Cα, C, and carbonyl O, it records an (x, y, z) coordinate triple in Å plus the residue type, chain letter, and residue number.

Q: What are the backbone torsion angles?
A: The φ/ψ torsion pair specifies the backbone conformation at each residue. φ rotates about the N–Cα bond, ψ about the Cα–C bond. Steric clashes forbid most of the (φ, ψ) plane — the allowed regions (α-helix basin, β-sheet basin, left-handed helix) are the Ramachandran-allowed regions.

Q: Which residues are buried vs exposed?
A: Solvent-accessible surface area (SASA) is the area in Å² traced out by the centre of a 1.4 Å probe sphere (a water molecule) rolled over the protein's van der Waals surface (Shrake–Rupley / Lee–Richards construction). Buried residues have near-zero SASA; fully exposed residues can exceed 200 Å². The total SASA scales roughly with the number of surface residues.

Q: How confident is the AlphaFold model at each residue?
A: pLDDT is the predicted lDDT-Cα score: AlphaFold's confidence that the local environment of each residue (all inter-atomic distances within 15 Å) is correctly placed. It is a per-residue number between 0 and 100, with higher meaning more reliable.

Q: What does the local fold look like, residue by residue?
A: 3Di is Foldseek's structural alphabet. Each residue is assigned one of twenty discrete states based on how its Cα sits relative to its spatial (not sequential) neighbors. Aligning 3Di strings finds structural homologs roughly as well as full 3D superposition, but orders of magnitude faster.

Q: How big and how compact is the whole molecule?
A: Radius of gyration (Rg) is the root-mean-square distance of Cα atoms from their centroid — a single number for overall size and compactness. A globular domain of N residues has Rg ≈ 2.2·N^0.38 Å; an extended or disordered chain has a much larger Rg. The Cα contact count is the number of residue pairs whose Cα atoms are within 8 Å and are more than four positions apart in sequence — a standard proxy for tertiary packing density. The bounding box is the smallest axis-aligned box enclosing all Cα atoms.

Q: Which residues are in helices, strands, or loops?
A: DSSP 8-state secondary structure assigns each residue one of H (α-helix), G (3₁₀-helix), I (π-helix), E (extended β-strand), B (isolated β-bridge), T (hydrogen-bonded turn), S (bend), or '-' (coil). The assignment is computed from backbone hydrogen-bond geometry via the Kabsch–Sander algorithm.

Q: How mobile is each atom in the crystal?
A: Crystallographic B-factors measure how much each atom's electron density is smeared out, in Å². They rise in mobile loops and surface residues and fall in the buried interior. In AlphaFold models this column is repurposed to hold pLDDT instead.

Q: What if only a Cα trace is available?
A: P-SEA three-state annotation labels each residue as helix, strand, or coil based purely on the geometry of the Cα trace. It serves as a fallback when the full backbone (and thus DSSP) is unavailable.

Q: What family and function is it annotated with?
A: Database cross-references. InterPro integrates a dozen domain/family signature databases into unified entries with residue-range hits. GO terms attach function/process/location labels with evidence codes. CATH codes position the fold in a four-level structural taxonomy. Organism is the NCBI-taxonomy species name.

Q: Are the domains correctly placed relative to each other?
A: Predicted Aligned Error (PAE) is an AlphaFold confidence matrix: entry (i, j) is the expected error in the position of residue j, in ångströms, when the prediction is superimposed on the true structure at residue i. Low PAE within a block of residues means that block is internally rigid and well-predicted; high PAE between two blocks means their relative placement is uncertain even if each block individually is confident.

Q: What do the diagnostic plots show?
A: Three diagnostic plots accompany the record. The Cα contact map visualizes the tertiary structure as a 2D adjacency matrix (8 Å cutoff, sequence-local contacts suppressed). The Ramachandran plot shows the distribution of backbone (φ, ψ) torsions, with points in the α and β basins reflecting secondary structure content. The PAE plot shows AlphaFold's inter-residue confidence as a color matrix.

Q: What is the amino-acid chain?
A: Primary structure: the covalent order of the twenty standard amino acids along the backbone. Two proteins with the same sequence will (almost always) fold to the same structure; two with 30% identity often share a fold but not the details.

Q: What do the rendered images show?
A: The six renders are orthographic views along the three Cartesian axes in both directions. Representation (cartoon, sticks, or surface) and color scheme (sequence-rainbow or by-chain) vary across proteins so the training set covers all the common visualization conventions.